Protein AF-A0A9P9WWE3-F1 (afdb_monomer)

Foldseek 3Di:
DDDWFKWKKKWWDQPPPPDDDDDDTDTDIQIQTEGRQPFADWAQWDAALVQKIKTWGAGSVGAAIFIWIAHSNHPDIDTLCVPLEPPQRWHWGNWDAAQLPQRKTWTWTHDADLVQGTWIWIRDSNHTEIDGPWAAANNRQKIKFWDWDQDPPRDTKTWIKMFTWDWDADPVRHIYTDGHPIDTLDIRWGWQYAANVNQWTWIQHQQCPPHHPQRQRWIWIQGPVPSDIDTQADGSQHKAQWEAFNVRQKIKIAPQDDPPSPDDPRNVVRRDDGRFIFMDTSVCRNVVHGGHTSDDPPPQWGWDRHWYDHPNRITITTTGRPPD

Structure (mmCIF, N/CA/C/O backbone):
data_AF-A0A9P9WWE3-F1
#
_entry.id   AF-A0A9P9WWE3-F1
#
loop_
_atom_site.group_PDB
_atom_site.id
_atom_site.type_symbol
_atom_site.label_atom_id
_atom_site.label_alt_id
_atom_site.label_comp_id
_atom_site.label_asym_id
_atom_site.label_entity_id
_atom_site.label_seq_id
_atom_site.pdbx_PDB_ins_code
_atom_site.Cartn_x
_atom_site.Cartn_y
_atom_site.Cartn_z
_atom_site.occupancy
_atom_site.B_iso_or_equiv
_atom_site.auth_seq_id
_atom_site.auth_comp_id
_atom_site.auth_asym_id
_atom_site.auth_atom_id
_atom_site.pdbx_PDB_model_num
ATOM 1 N N . MET A 1 1 ? 13.347 32.002 9.428 1.00 32.50 1 MET A N 1
ATOM 2 C CA . MET A 1 1 ? 12.144 31.370 8.842 1.00 32.50 1 MET A CA 1
ATOM 3 C C . MET A 1 1 ? 12.440 29.890 8.690 1.00 32.50 1 MET A C 1
ATOM 5 O O . MET A 1 1 ? 13.418 29.569 8.029 1.00 32.50 1 MET A O 1
ATOM 9 N N . ALA A 1 2 ? 11.682 29.011 9.348 1.00 28.06 2 ALA A N 1
ATOM 10 C CA . ALA A 1 2 ? 11.829 27.567 9.167 1.00 28.06 2 ALA A CA 1
ATOM 11 C C . ALA A 1 2 ? 11.341 27.171 7.763 1.00 28.06 2 ALA A C 1
ATOM 13 O O . ALA A 1 2 ? 10.323 27.691 7.300 1.00 28.06 2 ALA A O 1
ATOM 14 N N . ALA A 1 3 ? 12.081 26.300 7.075 1.00 28.77 3 ALA A N 1
ATOM 15 C CA . ALA A 1 3 ? 11.694 25.808 5.757 1.00 28.77 3 ALA A CA 1
ATOM 16 C C . ALA A 1 3 ? 10.378 25.002 5.850 1.00 28.77 3 ALA A C 1
ATOM 18 O O . ALA A 1 3 ? 10.154 24.322 6.852 1.00 28.77 3 ALA A O 1
ATOM 19 N N . PRO A 1 4 ? 9.491 25.065 4.841 1.00 32.38 4 PRO A N 1
ATOM 20 C CA . PRO A 1 4 ? 8.270 24.265 4.831 1.00 32.38 4 PRO A CA 1
ATOM 21 C C . PRO A 1 4 ? 8.592 22.766 4.813 1.00 32.38 4 PRO A C 1
ATOM 23 O O . PRO A 1 4 ? 9.424 22.323 4.019 1.00 32.38 4 PRO A O 1
ATOM 26 N N . ILE A 1 5 ? 7.896 21.987 5.647 1.00 37.81 5 ILE A N 1
ATOM 27 C CA . ILE A 1 5 ? 7.884 20.524 5.553 1.00 37.81 5 ILE A CA 1
ATOM 28 C C . ILE A 1 5 ? 7.139 20.175 4.260 1.00 37.81 5 ILE A C 1
ATOM 30 O O . ILE A 1 5 ? 6.034 20.653 4.012 1.00 37.81 5 ILE A O 1
ATOM 34 N N . ARG A 1 6 ? 7.758 19.380 3.389 1.00 40.56 6 ARG A N 1
ATOM 35 C CA . ARG A 1 6 ? 7.176 18.996 2.097 1.00 40.56 6 ARG A CA 1
ATOM 36 C C . ARG A 1 6 ? 6.999 17.485 2.043 1.00 40.56 6 ARG A C 1
ATOM 38 O O . ARG A 1 6 ? 7.852 16.736 2.510 1.00 40.56 6 ARG A O 1
ATOM 45 N N . LEU A 1 7 ? 5.893 17.048 1.458 1.00 35.44 7 LEU A N 1
ATOM 46 C CA . LEU A 1 7 ? 5.634 15.651 1.140 1.00 35.44 7 LEU A CA 1
ATOM 47 C C . LEU A 1 7 ? 5.916 15.445 -0.353 1.00 35.44 7 LEU A C 1
ATOM 49 O O . LEU A 1 7 ? 5.345 16.150 -1.188 1.00 35.44 7 LEU A O 1
ATOM 53 N N . THR A 1 8 ? 6.794 14.504 -0.711 1.00 36.75 8 THR A N 1
ATOM 54 C CA . THR A 1 8 ? 7.042 14.202 -2.128 1.00 36.75 8 THR A CA 1
ATOM 55 C C . THR A 1 8 ? 6.057 13.176 -2.652 1.00 36.75 8 THR A C 1
ATOM 57 O O . THR A 1 8 ? 5.903 12.093 -2.089 1.00 36.75 8 THR A O 1
ATOM 60 N N . VAL A 1 9 ? 5.464 13.509 -3.794 1.00 38.19 9 VAL A N 1
ATOM 61 C CA . VAL A 1 9 ? 4.601 12.649 -4.590 1.00 38.19 9 VAL A CA 1
ATOM 62 C C . VAL A 1 9 ? 5.110 12.669 -6.035 1.00 38.19 9 VAL A C 1
ATOM 64 O O . VAL A 1 9 ? 4.907 13.635 -6.761 1.00 38.19 9 VAL A O 1
ATOM 67 N N . GLY A 1 10 ? 5.766 11.627 -6.537 1.00 30.77 10 GLY A N 1
ATOM 68 C CA . GLY A 1 10 ? 5.971 11.562 -7.993 1.00 30.77 10 GLY A CA 1
ATOM 69 C C . GLY A 1 10 ? 4.620 11.424 -8.699 1.00 30.77 10 GLY A C 1
ATOM 70 O O . GLY A 1 10 ? 3.715 10.843 -8.131 1.00 30.77 10 GLY A O 1
ATOM 71 N N . CYS A 1 11 ? 4.439 11.996 -9.886 1.00 31.28 11 CYS A N 1
ATOM 72 C CA . CYS A 1 11 ? 3.243 11.843 -10.709 1.00 31.28 11 CYS A CA 1
ATOM 73 C C . CYS A 1 11 ? 3.616 11.726 -12.183 1.00 31.28 11 CYS A C 1
ATOM 75 O O . CYS A 1 11 ? 3.837 12.728 -12.857 1.00 31.28 11 CYS A O 1
ATOM 77 N N . VAL A 1 12 ? 3.624 10.520 -12.736 1.00 31.73 12 VAL A N 1
ATOM 78 C CA . VAL A 1 12 ? 3.727 10.367 -14.192 1.00 31.73 12 VAL A CA 1
ATOM 79 C C . VAL A 1 12 ? 2.399 10.753 -14.832 1.00 31.73 12 VAL A C 1
ATOM 81 O O . VAL A 1 12 ? 1.323 10.355 -14.391 1.00 31.73 12 VAL A O 1
ATOM 84 N N . VAL A 1 13 ? 2.479 11.537 -15.899 1.00 29.38 13 VAL A N 1
ATOM 85 C CA . VAL A 1 13 ? 1.360 11.764 -16.807 1.00 29.38 13 VAL A CA 1
ATOM 86 C C . VAL A 1 13 ? 1.664 10.930 -18.042 1.00 29.38 13 VAL A C 1
ATOM 88 O O . VAL A 1 13 ? 2.485 11.326 -18.866 1.00 29.38 13 VAL A O 1
ATOM 91 N N . ALA A 1 14 ? 1.023 9.768 -18.172 1.00 30.30 14 ALA A N 1
ATOM 92 C CA . ALA A 1 14 ? 0.944 9.115 -19.469 1.00 30.30 14 ALA A CA 1
ATOM 93 C C . ALA A 1 14 ? -0.020 9.955 -20.316 1.00 30.30 14 ALA A C 1
ATOM 95 O O . ALA A 1 14 ? -1.224 9.987 -20.057 1.00 30.30 14 ALA A O 1
ATOM 96 N N . MET A 1 15 ? 0.504 10.720 -21.275 1.00 27.56 15 MET A N 1
ATOM 97 C CA . MET A 1 15 ? -0.356 11.299 -22.300 1.00 27.56 15 MET A CA 1
ATOM 98 C C . MET A 1 15 ? -0.939 10.138 -23.108 1.00 27.56 15 MET A C 1
ATOM 100 O O . MET A 1 15 ? -0.194 9.380 -23.725 1.00 27.56 15 MET A O 1
ATOM 104 N N . LEU A 1 16 ? -2.267 9.996 -23.099 1.00 28.84 16 LEU A N 1
ATOM 105 C CA . LEU A 1 16 ? -2.986 9.182 -24.076 1.00 28.84 16 LEU A CA 1
ATOM 106 C C . LEU A 1 16 ? -2.762 9.808 -25.459 1.00 28.84 16 LEU A C 1
ATOM 108 O O . LEU A 1 16 ? -3.525 10.663 -25.903 1.00 28.84 16 LEU A O 1
ATOM 112 N N . ALA A 1 17 ? -1.691 9.407 -26.137 1.00 25.94 17 ALA A N 1
ATOM 113 C CA . ALA A 1 17 ? -1.538 9.666 -27.556 1.00 25.94 17 ALA A CA 1
ATOM 114 C C . ALA A 1 17 ? -2.354 8.613 -28.314 1.00 25.94 17 ALA A C 1
ATOM 116 O O . ALA A 1 17 ? -1.863 7.542 -28.671 1.00 25.94 17 ALA A O 1
ATOM 117 N N . VAL A 1 18 ? -3.628 8.920 -28.567 1.00 33.75 18 VAL A N 1
ATOM 118 C CA . VAL A 1 18 ? -4.372 8.288 -29.661 1.00 33.75 18 VAL A CA 1
ATOM 119 C C . VAL A 1 18 ? -3.782 8.836 -30.961 1.00 33.75 18 VAL A C 1
ATOM 121 O O . VAL A 1 18 ? -4.250 9.852 -31.456 1.00 33.75 18 VAL A O 1
ATOM 124 N N . ALA A 1 19 ? -2.689 8.225 -31.431 1.00 28.80 19 ALA A N 1
ATOM 125 C CA . ALA A 1 19 ? -2.205 8.170 -32.820 1.00 28.80 19 ALA A CA 1
ATOM 126 C C . ALA A 1 19 ? -0.688 7.912 -32.849 1.00 28.80 19 ALA A C 1
ATOM 128 O O . ALA A 1 19 ? 0.084 8.777 -32.458 1.00 28.80 19 ALA A O 1
ATOM 129 N N . ALA A 1 20 ? -0.300 6.728 -33.340 1.00 32.62 20 ALA A N 1
ATOM 130 C CA . ALA A 1 20 ? 0.860 6.369 -34.182 1.00 32.62 20 ALA A CA 1
ATOM 131 C C . ALA A 1 20 ? 2.244 7.070 -34.063 1.00 32.62 20 ALA A C 1
ATOM 133 O O . ALA A 1 20 ? 3.110 6.815 -34.895 1.00 32.62 20 ALA A O 1
ATOM 134 N N . CYS A 1 21 ? 2.527 7.872 -33.043 1.00 31.89 21 CYS A N 1
ATOM 135 C CA . CYS A 1 21 ? 3.863 8.358 -32.719 1.00 31.89 21 CYS A CA 1
ATOM 136 C C . CYS A 1 21 ? 4.044 8.199 -31.210 1.00 31.89 21 CYS A C 1
ATOM 138 O O . CYS A 1 21 ? 3.454 8.935 -30.419 1.00 31.89 21 CYS A O 1
ATOM 140 N N . ALA A 1 22 ? 4.788 7.167 -30.812 1.00 38.34 22 ALA A N 1
ATOM 141 C CA . ALA A 1 22 ? 5.076 6.862 -29.419 1.00 38.34 22 ALA A CA 1
ATOM 142 C C . ALA A 1 22 ? 5.966 7.964 -28.827 1.00 38.34 22 ALA A C 1
ATOM 144 O O . ALA A 1 22 ? 7.191 7.877 -28.854 1.00 38.34 22 ALA A O 1
ATOM 145 N N . ALA A 1 23 ? 5.347 9.024 -28.311 1.00 42.88 23 ALA A N 1
ATOM 146 C CA . ALA A 1 23 ? 6.022 9.911 -27.382 1.00 42.88 23 ALA A CA 1
ATOM 147 C C . ALA A 1 23 ? 6.377 9.088 -26.137 1.00 42.88 23 ALA A C 1
ATOM 149 O O . ALA A 1 23 ? 5.499 8.464 -25.535 1.00 42.88 23 ALA A O 1
ATOM 150 N N . SER A 1 24 ? 7.660 9.059 -25.766 1.00 49.03 24 SER A N 1
ATOM 151 C CA . SER A 1 24 ? 8.094 8.457 -24.505 1.00 49.03 24 SER A CA 1
ATOM 152 C C . SER A 1 24 ? 7.280 9.051 -23.350 1.00 49.03 24 SER A C 1
ATOM 154 O O . SER A 1 24 ? 7.047 10.265 -23.338 1.00 49.03 24 SER A O 1
ATOM 156 N N . PRO A 1 25 ? 6.834 8.239 -22.377 1.00 55.00 25 PRO A N 1
ATOM 157 C CA . PRO A 1 25 ? 6.081 8.752 -21.242 1.00 55.00 25 PRO A CA 1
ATOM 158 C C . PRO A 1 25 ? 6.909 9.808 -20.500 1.00 55.00 25 PRO A C 1
ATOM 160 O O . PRO A 1 25 ? 8.089 9.610 -20.212 1.00 55.00 25 PRO A O 1
ATOM 163 N N . SER A 1 26 ? 6.289 10.942 -20.182 1.00 53.91 26 SER A N 1
ATOM 164 C CA . SER A 1 26 ? 6.912 11.993 -19.379 1.00 53.91 26 SER A CA 1
ATOM 165 C C . SER A 1 26 ? 6.561 11.818 -17.900 1.00 53.91 26 SER A C 1
ATOM 167 O O . SER A 1 26 ? 5.386 11.823 -17.516 1.00 53.91 26 SER A O 1
ATOM 169 N N . LEU A 1 27 ? 7.586 11.699 -17.058 1.00 62.22 27 LEU A N 1
ATOM 170 C CA . LEU A 1 27 ? 7.461 11.699 -15.603 1.00 62.22 27 LEU A CA 1
ATOM 171 C C . LEU A 1 27 ? 7.531 13.132 -15.067 1.00 62.22 27 LEU A C 1
ATOM 173 O O . LEU A 1 27 ? 8.483 13.856 -15.352 1.00 62.22 27 LEU A O 1
ATOM 177 N N . PHE A 1 28 ? 6.574 13.510 -14.220 1.00 60.84 28 PHE A N 1
ATOM 178 C CA . PHE A 1 28 ? 6.652 14.734 -13.431 1.00 60.84 28 PHE A CA 1
ATOM 179 C C . PHE A 1 28 ? 6.701 14.388 -11.950 1.00 60.84 28 PHE A C 1
ATOM 181 O O . PHE A 1 28 ? 6.145 13.391 -11.504 1.00 60.84 28 PHE A O 1
ATOM 188 N N . ARG A 1 29 ? 7.363 15.218 -11.151 1.00 69.69 29 ARG A N 1
ATOM 189 C CA . ARG A 1 29 ? 7.300 15.114 -9.694 1.00 69.69 29 ARG A CA 1
ATOM 190 C C . ARG A 1 29 ? 6.421 16.219 -9.141 1.00 69.69 29 ARG A C 1
ATOM 192 O O . ARG A 1 29 ? 6.605 17.381 -9.484 1.00 69.69 29 ARG A O 1
ATOM 199 N N . HIS A 1 30 ? 5.502 15.851 -8.258 1.00 71.56 30 HIS A N 1
ATOM 200 C CA . HIS A 1 30 ? 4.604 16.756 -7.559 1.00 71.56 30 HIS A CA 1
ATOM 201 C C . HIS A 1 30 ? 4.966 16.825 -6.071 1.00 71.56 30 HIS A C 1
ATOM 203 O O . HIS A 1 30 ? 4.967 15.833 -5.354 1.00 71.56 30 HIS A O 1
ATOM 209 N N . LEU A 1 31 ? 5.285 18.005 -5.559 1.00 74.44 31 LEU A N 1
ATOM 210 C CA . LEU A 1 31 ? 5.504 18.168 -4.122 1.00 74.44 31 LEU A CA 1
ATOM 211 C C . LEU A 1 31 ? 4.217 18.705 -3.513 1.00 74.44 31 LEU A C 1
ATOM 213 O O . LEU A 1 31 ? 3.762 19.771 -3.917 1.00 74.44 31 LEU A O 1
ATOM 217 N N . VAL A 1 32 ? 3.640 17.979 -2.558 1.00 80.75 32 VAL A N 1
ATOM 218 C CA . VAL A 1 32 ? 2.498 18.468 -1.781 1.00 80.75 32 VAL A CA 1
ATOM 219 C C . VAL A 1 32 ? 3.071 19.304 -0.634 1.00 80.75 32 VAL A C 1
ATOM 221 O O . VAL A 1 32 ? 3.753 18.752 0.241 1.00 80.75 32 VAL A O 1
ATOM 224 N N . PRO A 1 33 ? 2.885 20.635 -0.642 1.00 83.00 33 PRO A N 1
ATOM 225 C CA . PRO A 1 33 ? 3.359 21.466 0.450 1.00 83.00 33 PRO A CA 1
ATOM 226 C C . PRO A 1 33 ? 2.502 21.195 1.687 1.00 83.00 33 PRO A C 1
ATOM 228 O O . PRO A 1 33 ? 1.281 21.123 1.593 1.00 83.00 33 PRO A O 1
ATOM 231 N N . LEU A 1 34 ? 3.138 21.045 2.845 1.00 85.06 34 LEU A N 1
ATOM 232 C CA . LEU A 1 34 ? 2.443 20.962 4.124 1.00 85.06 34 LEU A CA 1
ATOM 233 C C . LEU A 1 34 ? 2.807 22.181 4.982 1.00 85.06 34 LEU A C 1
ATOM 235 O O . LEU A 1 34 ? 3.873 22.780 4.781 1.00 85.06 34 LEU A O 1
ATOM 239 N N . PRO A 1 35 ? 1.939 22.579 5.929 1.00 83.81 35 PRO A N 1
ATOM 240 C CA . PRO A 1 35 ? 2.298 23.585 6.915 1.00 83.81 35 PRO A CA 1
ATOM 241 C C . PRO A 1 35 ? 3.564 23.149 7.664 1.00 83.81 35 PRO A C 1
ATOM 243 O O . PRO A 1 35 ? 3.761 21.971 7.956 1.00 83.81 35 PRO A O 1
ATOM 246 N N . SER A 1 36 ? 4.454 24.097 7.960 1.00 79.06 36 SER A N 1
ATOM 247 C CA . SER A 1 36 ? 5.748 23.794 8.588 1.00 79.06 36 SER A CA 1
ATOM 248 C C . SER A 1 36 ? 5.639 23.407 10.061 1.00 79.06 36 SER A C 1
ATOM 250 O O . SER A 1 36 ? 6.575 22.831 10.609 1.00 79.06 36 SER A O 1
ATOM 252 N N . ASN A 1 37 ? 4.529 23.760 10.705 1.00 84.50 37 ASN A N 1
ATOM 253 C CA . ASN A 1 37 ? 4.352 23.669 12.146 1.00 84.50 37 ASN A CA 1
ATOM 254 C C . ASN A 1 37 ? 3.348 22.601 12.580 1.00 84.50 37 ASN A C 1
ATOM 256 O O . ASN A 1 37 ? 3.487 22.132 13.700 1.00 84.50 37 ASN A O 1
ATOM 260 N N . ASP A 1 38 ? 2.372 22.225 11.748 1.00 86.19 38 ASP A N 1
ATOM 261 C CA . ASP A 1 38 ? 1.376 21.198 12.076 1.00 86.19 38 ASP A CA 1
ATOM 262 C C . ASP A 1 38 ? 0.714 20.640 10.796 1.00 86.19 38 ASP A C 1
ATOM 264 O O . ASP A 1 38 ? 0.162 21.420 10.015 1.00 86.19 38 ASP A O 1
ATOM 268 N N . PRO A 1 39 ? 0.730 19.319 10.544 1.00 90.06 39 PRO A N 1
ATOM 269 C CA . PRO A 1 39 ? 1.310 18.261 11.366 1.00 90.06 39 PRO A CA 1
ATOM 270 C C . PRO A 1 39 ? 2.807 18.030 11.128 1.00 90.06 39 PRO A C 1
ATOM 272 O O . PRO A 1 39 ? 3.360 18.301 10.062 1.00 90.06 39 PRO A O 1
ATOM 275 N N . LEU A 1 40 ? 3.475 17.487 12.144 1.00 88.81 40 LEU A N 1
ATOM 276 C CA . LEU A 1 40 ? 4.910 17.224 12.156 1.00 88.81 40 LEU A CA 1
ATOM 277 C C . LEU A 1 40 ? 5.229 15.832 11.598 1.00 88.81 40 LEU A C 1
ATOM 279 O O . LEU A 1 40 ? 4.550 14.852 11.895 1.00 88.81 40 LEU A O 1
ATOM 283 N N . ARG A 1 41 ? 6.354 15.710 10.882 1.00 83.38 41 ARG A N 1
ATOM 284 C CA . ARG A 1 41 ? 6.915 14.423 10.411 1.00 83.38 41 ARG A CA 1
ATOM 285 C C . ARG A 1 41 ? 5.896 13.558 9.633 1.00 83.38 41 ARG A C 1
ATOM 287 O O . ARG A 1 41 ? 5.614 12.437 10.054 1.00 83.38 41 ARG A O 1
ATOM 294 N N . PRO A 1 42 ? 5.357 14.042 8.503 1.00 84.44 42 PRO A N 1
ATOM 295 C CA . PRO A 1 42 ? 4.436 13.272 7.671 1.00 84.44 42 PRO A CA 1
ATOM 296 C C . PRO A 1 42 ? 5.098 12.004 7.106 1.00 84.44 42 PRO A C 1
ATOM 298 O O . PRO A 1 42 ? 6.262 12.017 6.699 1.00 84.44 42 PRO A O 1
ATOM 301 N N . GLN A 1 43 ? 4.352 10.900 7.085 1.00 80.19 43 GLN A N 1
ATOM 302 C CA . GLN A 1 43 ? 4.793 9.565 6.677 1.00 80.19 43 GLN A CA 1
ATOM 303 C C . GLN A 1 43 ? 3.669 8.792 5.978 1.00 80.19 43 GLN A C 1
ATOM 305 O O . GLN A 1 43 ? 2.489 9.058 6.197 1.00 80.19 43 GLN A O 1
ATOM 310 N N . TYR A 1 44 ? 4.056 7.797 5.176 1.00 78.31 44 TYR A N 1
ATOM 311 C CA . TYR A 1 44 ? 3.160 6.829 4.527 1.00 78.31 44 TYR A CA 1
ATOM 312 C C . TYR A 1 44 ? 1.962 7.463 3.789 1.00 78.31 44 TYR A C 1
ATOM 314 O O . TYR A 1 44 ? 0.814 7.163 4.120 1.00 78.31 44 TYR A O 1
ATOM 322 N N . PRO A 1 45 ? 2.196 8.371 2.824 1.00 78.62 45 PRO A N 1
ATOM 323 C CA . PRO A 1 45 ? 1.108 8.973 2.073 1.00 78.62 45 PRO A CA 1
ATOM 324 C C . PRO A 1 45 ? 0.432 7.973 1.126 1.00 78.62 45 PRO A C 1
ATOM 326 O O . PRO A 1 45 ? 1.083 7.110 0.540 1.00 78.62 45 PRO A O 1
ATOM 329 N N . HIS A 1 46 ? -0.868 8.146 0.922 1.00 77.31 46 HIS A N 1
ATOM 330 C CA . HIS A 1 46 ? -1.693 7.361 0.018 1.00 77.31 46 HIS A CA 1
ATOM 331 C C . HIS A 1 46 ? -2.661 8.285 -0.725 1.00 77.31 46 HIS A C 1
ATOM 333 O O . HIS A 1 46 ? -3.344 9.106 -0.113 1.00 77.31 46 HIS A O 1
ATOM 339 N N . PHE A 1 47 ? -2.737 8.158 -2.050 1.00 74.75 47 PHE A N 1
ATOM 340 C CA . PHE A 1 47 ? -3.697 8.918 -2.852 1.00 74.75 47 PHE A CA 1
ATOM 341 C C . PHE A 1 47 ? -5.068 8.270 -2.829 1.00 74.75 47 PHE A C 1
ATOM 343 O O . PHE A 1 47 ? -5.197 7.050 -2.889 1.00 74.75 47 PHE A O 1
ATOM 350 N N . LEU A 1 48 ? -6.094 9.102 -2.771 1.00 75.38 48 LEU A N 1
ATOM 351 C CA . LEU A 1 48 ? -7.473 8.680 -2.922 1.00 75.38 48 LEU A CA 1
ATOM 352 C C . LEU A 1 48 ? -7.931 8.868 -4.376 1.00 75.38 48 LEU A C 1
ATOM 354 O O . LEU A 1 48 ? -7.371 9.700 -5.099 1.00 75.38 48 LEU A O 1
ATOM 358 N N . PRO A 1 49 ? -8.981 8.145 -4.810 1.00 72.12 49 PRO A N 1
ATOM 359 C CA . PRO A 1 49 ? -9.617 8.356 -6.112 1.00 72.12 49 PRO A CA 1
ATOM 360 C C . PRO A 1 49 ? -10.012 9.812 -6.395 1.00 72.12 49 PRO A C 1
ATOM 362 O O . PRO A 1 49 ? -9.963 10.245 -7.543 1.00 72.12 49 PRO A O 1
ATOM 365 N N . ASP A 1 50 ? -10.356 10.579 -5.355 1.00 75.12 50 ASP A N 1
ATOM 366 C CA . ASP A 1 50 ? -10.733 11.997 -5.452 1.00 75.12 50 ASP A CA 1
ATOM 367 C C . ASP A 1 50 ? -9.533 12.955 -5.627 1.00 75.12 50 ASP A C 1
ATOM 369 O O . ASP A 1 50 ? -9.709 14.170 -5.714 1.00 75.12 50 ASP A O 1
ATOM 373 N N . GLY A 1 51 ? -8.308 12.425 -5.685 1.00 75.50 51 GLY A N 1
ATOM 374 C CA . GLY A 1 51 ? -7.076 13.192 -5.857 1.00 75.50 51 GLY A CA 1
ATOM 375 C C . GLY A 1 51 ? -6.492 13.765 -4.566 1.00 75.50 51 GLY A C 1
ATOM 376 O O . GLY A 1 51 ? -5.426 14.381 -4.618 1.00 75.50 51 GLY A O 1
ATOM 377 N N . THR A 1 52 ? -7.138 13.561 -3.418 1.00 84.81 52 THR A N 1
ATOM 378 C CA . THR A 1 52 ? -6.579 13.943 -2.117 1.00 84.81 52 THR A CA 1
ATOM 379 C C . THR A 1 52 ? -5.597 12.910 -1.589 1.00 84.81 52 THR A C 1
ATOM 381 O O . THR A 1 52 ? -5.511 11.788 -2.087 1.00 84.81 52 THR A O 1
ATOM 384 N N . VAL A 1 53 ? -4.811 13.318 -0.597 1.00 84.19 53 VAL A N 1
ATOM 385 C CA . VAL A 1 53 ? -3.762 12.502 0.009 1.00 84.19 53 VAL A CA 1
ATOM 386 C C . VAL A 1 53 ? -4.105 12.266 1.461 1.00 84.19 53 VAL A C 1
ATOM 388 O O . VAL A 1 53 ? -4.371 13.219 2.191 1.00 84.19 53 VAL A O 1
ATOM 391 N N . VAL A 1 54 ? -4.052 11.011 1.887 1.00 86.44 54 VAL A N 1
ATOM 392 C CA . VAL A 1 54 ? -4.059 10.643 3.302 1.00 86.44 54 VAL A CA 1
ATOM 393 C C . VAL A 1 54 ? -2.669 10.223 3.735 1.00 86.44 54 VAL A C 1
ATOM 395 O O . VAL A 1 54 ? -1.926 9.660 2.943 1.00 86.44 54 VAL A O 1
ATOM 398 N N . PHE A 1 55 ? -2.278 10.532 4.961 1.00 86.94 55 PHE A N 1
ATOM 399 C CA . PHE A 1 55 ? -0.940 10.242 5.478 1.00 86.94 55 PHE A CA 1
ATOM 400 C C . PHE A 1 55 ? -0.975 10.174 7.002 1.00 86.94 55 PHE A C 1
ATOM 402 O O . PHE A 1 55 ? -1.924 10.644 7.622 1.00 86.94 55 PHE A O 1
ATOM 409 N N . SER A 1 56 ? 0.057 9.606 7.618 1.00 87.81 56 SER A N 1
ATOM 410 C CA . SER A 1 56 ? 0.217 9.653 9.073 1.00 87.81 56 SER A CA 1
ATOM 411 C C . SER A 1 56 ? 1.200 10.735 9.488 1.00 87.81 56 SER A C 1
ATOM 413 O O . SER A 1 56 ? 2.231 10.889 8.834 1.00 87.81 56 SER A O 1
ATOM 415 N N . ALA A 1 57 ? 0.939 11.445 10.576 1.00 89.62 57 ALA A N 1
ATOM 416 C CA . ALA A 1 57 ? 1.848 12.460 11.101 1.00 89.62 57 ALA A CA 1
ATOM 417 C C . ALA A 1 57 ? 1.642 12.663 12.606 1.00 89.62 57 ALA A C 1
ATOM 419 O O . ALA A 1 57 ? 0.632 12.243 13.157 1.00 89.62 57 ALA A O 1
ATOM 420 N N . ALA A 1 58 ? 2.596 13.300 13.281 1.00 89.69 58 ALA A N 1
ATOM 421 C CA . ALA A 1 58 ? 2.458 13.652 14.690 1.00 89.69 58 ALA A CA 1
ATOM 422 C C . ALA A 1 58 ? 1.825 15.051 14.838 1.00 89.69 58 ALA A C 1
ATOM 424 O O . ALA A 1 58 ? 2.304 15.981 14.182 1.00 89.69 58 ALA A O 1
ATOM 425 N N . PRO A 1 59 ? 0.821 15.239 15.711 1.00 89.88 59 PRO A N 1
ATOM 426 C CA . PRO A 1 59 ? 0.291 16.561 16.029 1.00 89.88 59 PRO A CA 1
ATOM 427 C C . PRO A 1 59 ? 1.356 17.480 16.630 1.00 89.88 59 PRO A C 1
ATOM 429 O O . PRO A 1 59 ? 2.165 17.053 17.461 1.00 89.88 59 PRO A O 1
ATOM 432 N N . ALA A 1 60 ? 1.320 18.766 16.283 1.00 89.50 60 ALA A N 1
ATOM 433 C CA . ALA A 1 60 ? 2.199 19.770 16.887 1.00 89.50 60 ALA A CA 1
ATOM 434 C C . ALA A 1 60 ? 1.970 19.952 18.395 1.00 89.50 60 ALA A C 1
ATOM 436 O O . ALA A 1 60 ? 2.898 20.270 19.137 1.00 89.50 60 ALA A O 1
ATOM 437 N N . SER A 1 61 ? 0.741 19.707 18.854 1.00 87.88 61 SER A N 1
ATOM 438 C CA . SER A 1 61 ? 0.350 19.729 20.267 1.00 87.88 61 SER A CA 1
ATOM 439 C C . SER A 1 61 ? 0.968 18.600 21.102 1.00 87.88 61 SER A C 1
ATOM 441 O O . SER A 1 61 ? 0.781 18.572 22.316 1.00 87.88 61 SER A O 1
ATOM 443 N N . GLY A 1 62 ? 1.682 17.663 20.470 1.00 83.56 62 GLY A N 1
ATOM 444 C CA . GLY A 1 62 ? 2.134 16.422 21.090 1.00 83.56 62 GLY A CA 1
ATOM 445 C C . GLY A 1 62 ? 1.066 15.325 21.048 1.00 83.56 62 GLY A C 1
ATOM 446 O O . GLY A 1 62 ? -0.087 15.570 20.695 1.00 83.56 62 GLY A O 1
ATOM 447 N N . GLY A 1 63 ? 1.476 14.101 21.391 1.00 83.88 63 GLY A N 1
ATOM 448 C CA . GLY A 1 63 ? 0.644 12.896 21.320 1.00 83.88 63 GLY A CA 1
ATOM 449 C C . GLY A 1 63 ? 1.188 11.839 20.356 1.00 83.88 63 GLY A C 1
ATOM 450 O O . GLY A 1 63 ? 2.305 11.958 19.839 1.00 83.88 63 GLY A O 1
ATOM 451 N N . GLY A 1 64 ? 0.398 10.783 20.156 1.00 85.31 64 GLY A N 1
ATOM 452 C CA . GLY A 1 64 ? 0.674 9.745 19.165 1.00 85.31 64 GLY A CA 1
ATOM 453 C C . GLY A 1 64 ? 0.520 10.256 17.730 1.00 85.31 64 GLY A C 1
ATOM 454 O O . GLY A 1 64 ? -0.018 11.333 17.491 1.00 85.31 64 GLY A O 1
ATOM 455 N N . SER A 1 65 ? 1.027 9.492 16.763 1.00 88.31 65 SER A N 1
ATOM 456 C CA . SER A 1 65 ? 0.774 9.768 15.344 1.00 88.31 65 SER A CA 1
ATOM 457 C C . SER A 1 65 ? -0.698 9.542 15.008 1.00 88.31 65 SER A C 1
ATOM 459 O O . SER A 1 65 ? -1.300 8.590 15.494 1.00 88.31 65 SER A O 1
ATOM 461 N N . GLU A 1 66 ? -1.231 10.400 14.149 1.00 90.19 66 GLU A N 1
ATOM 462 C CA . GLU A 1 66 ? -2.623 10.450 13.711 1.00 90.19 66 GLU A CA 1
ATOM 463 C C . GLU A 1 66 ? -2.705 10.351 12.183 1.00 90.19 66 GLU A C 1
ATOM 465 O O . GLU A 1 66 ? -1.703 10.532 11.482 1.00 90.19 66 GLU A O 1
ATOM 470 N N . VAL A 1 67 ? -3.901 10.088 11.654 1.00 89.88 67 VAL A N 1
ATOM 471 C CA . VAL A 1 67 ? -4.171 10.064 10.212 1.00 89.88 67 VAL A CA 1
ATOM 472 C C . VAL A 1 67 ? -4.709 11.419 9.768 1.00 89.88 67 VAL A C 1
ATOM 474 O O . VAL A 1 67 ? -5.708 11.906 10.285 1.00 89.88 67 VAL A O 1
ATOM 477 N N . TYR A 1 68 ? -4.075 12.009 8.763 1.00 91.12 68 TYR A N 1
ATOM 478 C CA . TYR A 1 68 ? -4.431 13.295 8.176 1.00 91.12 68 TYR A CA 1
ATOM 479 C C . TYR A 1 68 ? -4.850 13.134 6.721 1.00 91.12 68 TYR A C 1
ATOM 481 O O . TYR A 1 68 ? -4.436 12.196 6.040 1.00 91.12 68 TYR A O 1
ATOM 489 N N . ARG A 1 69 ? -5.626 14.101 6.233 1.00 91.19 69 ARG A N 1
ATOM 490 C CA . ARG A 1 69 ? -5.960 14.304 4.822 1.00 91.19 69 ARG A CA 1
ATOM 491 C C . ARG A 1 69 ? -5.502 15.683 4.373 1.00 91.19 69 ARG A C 1
ATOM 493 O O . ARG A 1 69 ? -5.567 16.630 5.150 1.00 91.19 69 ARG A O 1
ATOM 500 N N . VAL A 1 70 ? -5.085 15.802 3.118 1.00 89.88 70 VAL A N 1
ATOM 501 C CA . VAL A 1 70 ? -4.732 17.069 2.466 1.00 89.88 70 VAL A CA 1
ATOM 502 C C . VAL A 1 70 ? -5.118 17.038 0.987 1.00 89.88 70 VAL A C 1
ATOM 504 O O . VAL A 1 70 ? -5.119 15.979 0.354 1.00 89.88 70 VAL A O 1
ATOM 507 N N . ASN A 1 71 ? -5.449 18.191 0.414 1.00 88.56 71 ASN A N 1
ATOM 508 C CA . ASN A 1 71 ? -5.633 18.319 -1.028 1.00 88.56 71 ASN A CA 1
ATOM 509 C C . ASN A 1 71 ? -4.288 18.198 -1.763 1.00 88.56 71 ASN A C 1
ATOM 511 O O . ASN A 1 71 ? -3.219 18.423 -1.198 1.00 88.56 71 ASN A O 1
ATOM 515 N N . LYS A 1 72 ? -4.319 17.880 -3.061 1.00 81.88 72 LYS A N 1
ATOM 516 C CA . LYS A 1 72 ? -3.094 17.742 -3.869 1.00 81.88 72 LYS A CA 1
ATOM 517 C C . LYS A 1 72 ? -2.246 19.021 -3.903 1.00 81.88 72 LYS A C 1
ATOM 519 O O . LYS A 1 72 ? -1.031 18.944 -4.060 1.00 81.88 72 LYS A O 1
ATOM 524 N N . ASP A 1 73 ? -2.864 20.186 -3.767 1.00 83.94 73 ASP A N 1
ATOM 525 C CA . ASP A 1 73 ? -2.183 21.484 -3.716 1.00 83.94 73 ASP A CA 1
ATOM 526 C C . ASP A 1 73 ? -1.633 21.844 -2.321 1.00 83.94 73 ASP A C 1
ATOM 528 O O . ASP A 1 73 ? -1.004 22.888 -2.169 1.00 83.94 73 ASP A O 1
ATOM 532 N N . GLY A 1 74 ? -1.830 20.984 -1.314 1.00 85.19 74 GLY A N 1
ATOM 533 C CA . GLY A 1 74 ? -1.411 21.214 0.070 1.00 85.19 74 GLY A CA 1
ATOM 534 C C . GLY A 1 74 ? -2.432 21.952 0.939 1.00 85.19 74 GLY A C 1
ATOM 535 O O . GLY A 1 74 ? -2.224 22.097 2.143 1.00 85.19 74 GLY A O 1
ATOM 536 N N . SER A 1 75 ? -3.545 22.413 0.363 1.00 90.94 75 SER A N 1
ATOM 537 C CA . SER A 1 75 ? -4.620 23.064 1.113 1.00 90.94 75 SER A CA 1
ATOM 538 C C . SER A 1 75 ? -5.488 22.052 1.876 1.00 90.94 75 SER A C 1
ATOM 540 O O . SER A 1 75 ? -5.480 20.851 1.599 1.00 90.94 75 SER A O 1
ATOM 542 N N . GLY A 1 76 ? -6.271 22.538 2.844 1.00 91.94 76 GLY A N 1
ATOM 543 C CA . GLY A 1 76 ? -7.294 21.725 3.510 1.00 91.94 76 GLY A CA 1
ATOM 544 C C . GLY A 1 76 ? -6.744 20.579 4.362 1.00 91.94 76 GLY A C 1
ATOM 545 O O . GLY A 1 76 ? -7.386 19.534 4.452 1.00 91.94 76 GLY A O 1
ATOM 546 N N . VAL A 1 77 ? -5.565 20.752 4.970 1.00 93.06 77 VAL A N 1
ATOM 547 C CA . VAL A 1 77 ? -5.022 19.777 5.927 1.00 93.06 77 VAL A CA 1
ATOM 548 C C . VAL A 1 77 ? -6.013 19.588 7.074 1.00 93.06 77 VAL A C 1
ATOM 550 O O . VAL A 1 77 ? -6.430 20.555 7.705 1.00 93.06 77 VAL A O 1
ATOM 553 N N . THR A 1 78 ? -6.428 18.351 7.331 1.00 92.06 78 THR A N 1
ATOM 554 C CA . THR A 1 78 ? -7.398 18.011 8.383 1.00 92.06 78 THR A CA 1
ATOM 555 C C . THR A 1 78 ? -7.033 16.670 9.007 1.00 92.06 78 THR A C 1
ATOM 557 O O . THR A 1 78 ? -6.698 15.730 8.286 1.00 92.06 78 THR A O 1
ATOM 560 N N . CYS A 1 79 ? -7.098 16.566 10.335 1.00 90.88 79 CYS A N 1
ATOM 561 C CA . CYS A 1 79 ? -6.950 15.290 11.031 1.00 90.88 79 CYS A CA 1
ATOM 562 C C . CYS A 1 79 ? -8.244 14.473 10.908 1.00 90.88 79 CYS A C 1
ATOM 564 O O . CYS A 1 79 ? -9.324 14.979 11.209 1.00 90.88 79 CYS A O 1
ATOM 566 N N . LEU A 1 80 ? -8.134 13.225 10.459 1.00 88.19 80 LEU A N 1
ATOM 567 C CA . LEU A 1 80 ? -9.258 12.303 10.292 1.00 88.19 80 LEU A CA 1
ATOM 568 C C . LEU A 1 80 ? -9.526 11.450 11.534 1.00 88.19 80 LEU A C 1
ATOM 570 O O . LEU A 1 80 ? -10.633 10.948 11.674 1.00 88.19 80 LEU A O 1
ATOM 574 N N . SER A 1 81 ? -8.534 11.255 12.403 1.00 85.12 81 SER A N 1
ATOM 575 C CA . SER A 1 81 ? -8.635 10.357 13.562 1.00 85.12 81 SER A CA 1
ATOM 576 C C . SER A 1 81 ? -8.847 11.075 14.897 1.00 85.12 81 SER A C 1
ATOM 578 O O . SER A 1 81 ? -9.180 10.427 15.891 1.00 85.12 81 SER A O 1
ATOM 580 N N . TRP A 1 82 ? -8.745 12.409 14.935 1.00 84.75 82 TRP A N 1
ATOM 581 C CA . TRP A 1 82 ? -9.033 13.180 16.146 1.00 84.75 82 TRP A CA 1
ATOM 582 C C . TRP A 1 82 ? -10.462 12.953 16.636 1.00 84.75 82 TRP A C 1
ATOM 584 O O . TRP A 1 82 ? -11.433 13.208 15.930 1.00 84.75 82 TRP A O 1
ATOM 594 N N . GLY A 1 83 ? -10.574 12.489 17.882 1.00 69.44 83 GLY A N 1
ATOM 595 C CA . GLY A 1 83 ? -11.856 12.243 18.540 1.00 69.44 83 GLY A CA 1
ATOM 596 C C . GLY A 1 83 ? -12.605 11.000 18.053 1.00 69.44 83 GLY A C 1
ATOM 597 O O . GLY A 1 83 ? -13.655 10.700 18.610 1.00 69.44 83 GLY A O 1
ATOM 598 N N . VAL A 1 84 ? -12.074 10.255 17.075 1.00 69.06 84 VAL A N 1
ATOM 599 C CA . VAL A 1 84 ? -12.731 9.052 16.532 1.00 69.06 84 VAL A CA 1
ATOM 600 C C . VAL A 1 84 ? -12.600 7.857 17.481 1.00 69.06 84 VAL A C 1
ATOM 602 O O . VAL A 1 84 ? -13.505 7.035 17.569 1.00 69.06 84 VAL A O 1
ATOM 605 N N . SER A 1 85 ? -11.516 7.783 18.256 1.00 58.81 85 SER A N 1
ATOM 606 C CA . SER A 1 85 ? -11.381 6.823 19.357 1.00 58.81 85 SER A CA 1
ATOM 607 C C . SER A 1 85 ? -10.553 7.427 20.493 1.00 58.81 85 SER A C 1
ATOM 609 O O . SER A 1 85 ? -9.345 7.208 20.549 1.00 58.81 85 SER A O 1
ATOM 611 N N . PRO A 1 86 ? -11.170 8.184 21.421 1.00 58.84 86 PRO A N 1
ATOM 612 C CA . PRO A 1 86 ? -10.460 8.861 22.515 1.00 58.84 86 PRO A CA 1
ATOM 613 C C . PRO A 1 86 ? -9.663 7.919 23.430 1.00 58.84 86 PRO A C 1
ATOM 615 O O . PRO A 1 86 ? -8.748 8.353 24.123 1.00 58.84 86 PRO A O 1
ATOM 618 N N . SER A 1 87 ? -10.017 6.632 23.448 1.00 56.53 87 SER A N 1
ATOM 619 C CA . SER A 1 87 ? -9.326 5.578 24.196 1.00 56.53 87 SER A CA 1
ATOM 620 C C . SER A 1 87 ? -8.100 5.007 23.474 1.00 56.53 87 SER A C 1
ATOM 622 O O . SER A 1 87 ? -7.294 4.323 24.105 1.00 56.53 87 SER A O 1
ATOM 624 N N . ALA A 1 88 ? -7.934 5.268 22.174 1.00 62.00 88 ALA A N 1
ATOM 625 C CA . ALA A 1 88 ? -6.788 4.792 21.411 1.00 62.00 88 ALA A CA 1
ATOM 626 C C . ALA A 1 88 ? -5.589 5.712 21.659 1.00 62.00 88 ALA A C 1
ATOM 628 O O . ALA A 1 88 ? -5.471 6.787 21.084 1.00 62.00 88 ALA A O 1
ATOM 629 N N . THR A 1 89 ? -4.691 5.285 22.543 1.00 70.62 89 THR A N 1
ATOM 630 C CA . THR A 1 89 ? -3.459 6.019 22.882 1.00 70.62 89 THR A CA 1
ATOM 631 C C . THR A 1 89 ? -2.261 5.610 22.020 1.00 70.62 89 THR A C 1
ATOM 633 O O . THR A 1 89 ? -1.191 6.214 22.101 1.00 70.62 89 THR A O 1
ATOM 636 N N . ALA A 1 90 ? -2.422 4.567 21.203 1.00 78.81 90 ALA A N 1
ATOM 637 C CA . ALA A 1 90 ? -1.380 4.035 20.339 1.00 78.81 90 ALA A CA 1
ATOM 638 C C . ALA A 1 90 ? -1.228 4.853 19.046 1.00 78.81 90 ALA A C 1
ATOM 640 O O . ALA A 1 90 ? -2.182 5.432 18.539 1.00 78.81 90 ALA A O 1
ATOM 641 N N . ASN A 1 91 ? -0.018 4.851 18.477 1.00 84.62 91 ASN A N 1
ATOM 642 C CA . ASN A 1 91 ? 0.256 5.521 17.204 1.00 84.62 91 ASN A CA 1
ATOM 643 C C . ASN A 1 91 ? -0.571 4.921 16.061 1.00 84.62 91 ASN A C 1
ATOM 645 O O . ASN A 1 91 ? -0.544 3.707 15.855 1.00 84.62 91 ASN A O 1
ATOM 649 N N . LEU A 1 92 ? -1.194 5.782 15.263 1.00 86.12 92 LEU A N 1
ATOM 650 C CA . LEU A 1 92 ? -1.851 5.437 14.011 1.00 86.12 92 LEU A CA 1
ATOM 651 C C . LEU A 1 92 ? -0.914 5.718 12.831 1.00 86.12 92 LEU A C 1
ATOM 653 O O . LEU A 1 92 ? -0.309 6.785 12.726 1.00 86.12 92 LEU A O 1
ATOM 657 N N . SER A 1 93 ? -0.737 4.740 11.944 1.00 82.31 93 SER A N 1
ATOM 658 C CA . SER A 1 93 ? 0.190 4.856 10.808 1.00 82.31 93 SER A CA 1
ATOM 659 C C . SER A 1 93 ? -0.221 4.003 9.609 1.00 82.31 93 SER A C 1
ATOM 661 O O . SER A 1 93 ? -1.147 3.208 9.710 1.00 82.31 93 SER A O 1
ATOM 663 N N . LYS A 1 94 ? 0.471 4.161 8.470 1.00 79.44 94 LYS A N 1
ATOM 664 C CA . LYS A 1 94 ? 0.228 3.395 7.229 1.00 79.44 94 LYS A CA 1
ATOM 665 C C . LYS A 1 94 ? -1.264 3.355 6.822 1.00 79.44 94 LYS A C 1
ATOM 667 O O . LYS A 1 94 ? -1.842 2.270 6.775 1.00 79.44 94 LYS A O 1
ATOM 672 N N . PRO A 1 95 ? -1.908 4.510 6.572 1.00 82.31 95 PRO A N 1
ATOM 673 C CA . PRO A 1 95 ? -3.301 4.524 6.146 1.00 82.31 95 PRO A CA 1
ATOM 674 C C . PRO A 1 95 ? -3.453 3.953 4.729 1.00 82.31 95 PRO A C 1
ATOM 676 O O . PRO A 1 95 ? -2.781 4.393 3.797 1.00 82.31 95 PRO A O 1
ATOM 679 N N . PHE A 1 96 ? -4.389 3.024 4.561 1.00 78.62 96 PHE A N 1
ATOM 680 C CA . PHE A 1 96 ? -4.832 2.500 3.270 1.00 78.62 96 PHE A CA 1
ATOM 681 C C . PHE A 1 96 ? -6.327 2.733 3.125 1.00 78.62 96 PHE A C 1
ATOM 683 O O . PHE A 1 96 ? -7.116 2.307 3.965 1.00 78.62 96 PHE A O 1
ATOM 690 N N . ALA A 1 97 ? -6.731 3.424 2.068 1.00 76.88 97 ALA A N 1
ATOM 691 C CA . ALA A 1 97 ? -8.136 3.732 1.858 1.00 76.88 97 ALA A CA 1
ATOM 692 C C . ALA A 1 97 ? -8.891 2.568 1.223 1.00 76.88 97 ALA A C 1
ATOM 694 O O . ALA A 1 97 ? -8.404 1.930 0.289 1.00 76.88 97 ALA A O 1
ATOM 695 N N . PHE A 1 98 ? -10.125 2.371 1.674 1.00 76.75 98 PHE A N 1
ATOM 696 C CA . PHE A 1 98 ? -11.109 1.620 0.914 1.00 76.75 98 PHE A CA 1
ATOM 697 C C . PHE A 1 98 ? -11.515 2.464 -0.299 1.00 76.75 98 PHE A C 1
ATOM 699 O O . PHE A 1 98 ? -11.713 3.678 -0.208 1.00 76.75 98 PHE A O 1
ATOM 706 N N . THR A 1 99 ? -11.613 1.823 -1.454 1.00 69.88 99 THR A N 1
ATOM 707 C CA . THR A 1 99 ? -11.887 2.471 -2.748 1.00 69.88 99 THR A CA 1
ATOM 708 C C . THR A 1 99 ? -13.329 2.262 -3.218 1.00 69.88 99 THR A C 1
ATOM 710 O O . THR A 1 99 ? -13.717 2.762 -4.268 1.00 69.88 99 THR A O 1
ATOM 713 N N . ASP A 1 100 ? -14.154 1.643 -2.375 1.00 70.56 100 ASP A N 1
ATOM 714 C CA . ASP A 1 100 ? -15.594 1.403 -2.535 1.00 70.56 100 ASP A CA 1
ATOM 715 C C . ASP A 1 100 ? -16.482 2.639 -2.259 1.00 70.56 100 ASP A C 1
ATOM 717 O O . ASP A 1 100 ? -17.703 2.534 -2.170 1.00 70.56 100 ASP A O 1
ATOM 721 N N . GLY A 1 101 ? -15.883 3.819 -2.068 1.00 70.56 101 GLY A N 1
ATOM 722 C CA . GLY A 1 101 ? -16.595 5.065 -1.769 1.00 70.56 101 GLY A CA 1
ATOM 723 C C . GLY A 1 101 ? -17.037 5.233 -0.308 1.00 70.56 101 GLY A C 1
ATOM 724 O O . GLY A 1 101 ? -17.540 6.298 0.049 1.00 70.56 101 GLY A O 1
ATOM 725 N N . SER A 1 102 ? -16.790 4.249 0.562 1.00 74.50 102 SER A N 1
ATOM 726 C CA . SER A 1 102 ? -17.213 4.267 1.972 1.00 74.50 102 SER A CA 1
ATOM 727 C C . SER A 1 102 ? -16.445 5.250 2.866 1.00 74.50 102 SER A C 1
ATOM 729 O O . SER A 1 102 ? -16.862 5.502 3.995 1.00 74.50 102 SER A O 1
ATOM 731 N N . ARG A 1 103 ? -15.323 5.810 2.381 1.00 76.88 103 ARG A N 1
ATOM 732 C CA . ARG A 1 103 ? -14.396 6.676 3.145 1.00 76.88 103 ARG A CA 1
ATOM 733 C C . ARG A 1 103 ? -13.828 6.013 4.410 1.00 76.88 103 ARG A C 1
ATOM 735 O O . ARG A 1 103 ? -13.506 6.699 5.377 1.00 76.88 103 ARG A O 1
ATOM 742 N N . ARG A 1 104 ? -13.699 4.686 4.393 1.00 81.38 104 ARG A N 1
ATOM 743 C CA . ARG A 1 104 ? -13.037 3.899 5.440 1.00 81.38 104 ARG A CA 1
ATOM 744 C C . ARG A 1 104 ? -11.541 3.787 5.166 1.00 81.38 104 ARG A C 1
ATOM 746 O O . ARG A 1 104 ? -11.118 3.793 4.007 1.00 81.38 104 ARG A O 1
ATOM 753 N N . PHE A 1 105 ? -10.751 3.627 6.223 1.00 80.69 105 PHE A N 1
ATOM 754 C CA . PHE A 1 105 ? -9.307 3.421 6.113 1.00 80.69 105 PHE A CA 1
ATOM 755 C C . PHE A 1 105 ? -8.869 2.234 6.958 1.00 80.69 105 PHE A C 1
ATOM 757 O O . PHE A 1 105 ? -9.221 2.151 8.126 1.00 80.69 105 PHE A O 1
ATOM 764 N N . LEU A 1 106 ? -8.057 1.343 6.403 1.00 79.94 106 LEU A N 1
ATOM 765 C CA . LEU A 1 106 ? -7.255 0.436 7.211 1.00 79.94 106 LEU A CA 1
ATOM 766 C C . LEU A 1 106 ? -6.038 1.212 7.722 1.00 79.94 106 LEU A C 1
ATOM 768 O O . LEU A 1 106 ? -5.336 1.859 6.946 1.00 79.94 106 LEU A O 1
ATOM 772 N N . VAL A 1 107 ? -5.800 1.169 9.024 1.00 80.75 107 VAL A N 1
ATOM 773 C CA . VAL A 1 107 ? -4.741 1.922 9.694 1.00 80.75 107 VAL A CA 1
ATOM 774 C C . VAL A 1 107 ? -3.993 0.979 10.620 1.00 80.75 107 VAL A C 1
ATOM 776 O O . VAL A 1 107 ? -4.597 0.188 11.336 1.00 80.75 107 VAL A O 1
ATOM 779 N N . ARG A 1 108 ? -2.666 1.052 10.630 1.00 79.88 108 ARG A N 1
ATOM 780 C CA . ARG A 1 108 ? -1.850 0.315 11.596 1.00 79.88 108 ARG A CA 1
ATOM 781 C C . ARG A 1 108 ? -1.920 0.990 12.964 1.00 79.88 108 ARG A C 1
ATOM 783 O O . ARG A 1 108 ? -1.742 2.205 13.045 1.00 79.88 108 ARG A O 1
ATOM 790 N N . VAL A 1 109 ? -2.074 0.189 14.015 1.00 78.19 109 VAL A N 1
ATOM 791 C CA . VAL A 1 109 ? -2.086 0.619 15.419 1.00 78.19 109 VAL A CA 1
ATOM 792 C C . VAL A 1 109 ? -0.805 0.157 16.113 1.00 78.19 109 VAL A C 1
ATOM 794 O O . VAL A 1 109 ? -0.431 -1.012 16.041 1.00 78.19 109 VAL A O 1
ATOM 797 N N . GLY A 1 110 ? -0.130 1.071 16.809 1.00 73.38 110 GLY A N 1
ATOM 798 C CA . GLY A 1 110 ? 1.082 0.771 17.570 1.00 73.38 110 GLY A CA 1
ATOM 799 C C . GLY A 1 110 ? 2.331 0.560 16.703 1.00 73.38 110 GLY A C 1
ATOM 800 O O . GLY A 1 110 ? 2.449 1.088 15.594 1.00 73.38 110 GLY A O 1
ATOM 801 N N . SER A 1 111 ? 3.301 -0.179 17.246 1.00 63.84 111 SER A N 1
ATOM 802 C CA . SER A 1 111 ? 4.583 -0.489 16.595 1.00 63.84 111 SER A CA 1
ATOM 803 C C . SER A 1 111 ? 4.579 -1.904 16.010 1.00 63.84 111 SER A C 1
ATOM 805 O O . SER A 1 111 ? 3.950 -2.800 16.560 1.00 63.84 111 SER A O 1
ATOM 807 N N . GLN A 1 112 ? 5.313 -2.115 14.9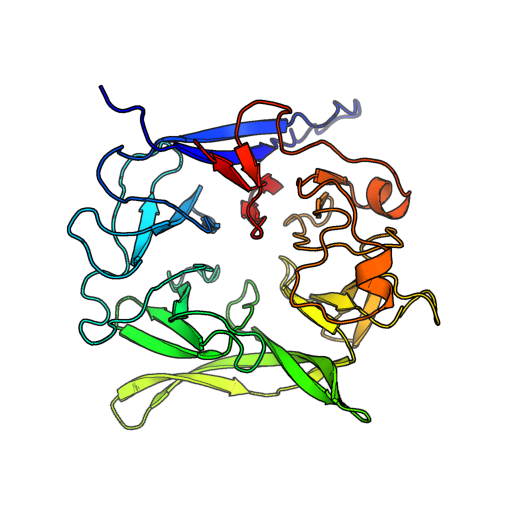15 1.00 57.81 112 GLN A N 1
ATOM 808 C CA . GLN A 1 112 ? 5.506 -3.435 14.303 1.00 57.81 112 GLN A CA 1
ATOM 809 C C . GLN A 1 112 ? 6.766 -4.096 14.875 1.00 57.81 112 GLN A C 1
ATOM 811 O O . GLN A 1 112 ? 7.822 -3.462 14.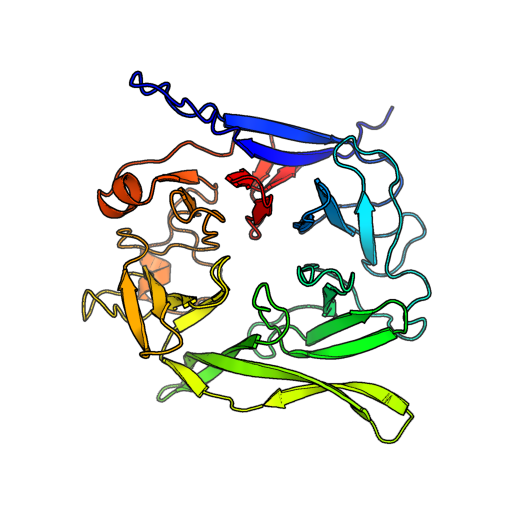899 1.00 57.81 112 GLN A O 1
ATOM 816 N N . SER A 1 113 ? 6.666 -5.358 15.298 1.00 50.22 113 SER A N 1
ATOM 817 C CA . SER A 1 113 ? 7.818 -6.217 15.601 1.00 50.22 113 SER A CA 1
ATOM 818 C C . SER A 1 113 ? 7.813 -7.457 14.703 1.00 50.22 113 SER A C 1
ATOM 820 O O . SER A 1 113 ? 6.779 -7.824 14.140 1.00 50.22 113 SER A O 1
ATOM 822 N N . THR A 1 114 ? 8.978 -8.089 14.558 1.00 41.44 114 THR A N 1
ATOM 823 C CA . THR A 1 114 ? 9.170 -9.321 13.772 1.00 41.44 114 THR A CA 1
ATOM 824 C C . THR A 1 114 ? 8.337 -10.489 14.284 1.00 41.44 114 THR A C 1
ATOM 826 O O . THR A 1 114 ? 7.944 -11.348 13.502 1.00 41.44 114 THR A O 1
ATOM 829 N N . ASP A 1 115 ? 8.024 -10.485 15.579 1.00 36.28 115 ASP A N 1
ATOM 830 C CA . ASP A 1 115 ? 7.483 -11.656 16.267 1.00 36.28 115 ASP A CA 1
ATOM 831 C C . ASP A 1 115 ? 5.962 -11.576 16.453 1.00 36.28 115 ASP A C 1
ATOM 833 O O . ASP A 1 115 ? 5.323 -12.587 16.737 1.00 36.28 115 ASP A O 1
ATOM 837 N N . GLN A 1 116 ? 5.364 -10.386 16.306 1.00 39.91 116 GLN A N 1
ATOM 838 C CA . GLN A 1 116 ? 3.927 -10.176 16.541 1.00 39.91 116 GLN A CA 1
ATOM 839 C C . GLN A 1 116 ? 3.170 -9.552 15.363 1.00 39.91 116 GLN A C 1
ATOM 841 O O . GLN A 1 116 ? 1.948 -9.414 15.429 1.00 39.91 116 GLN A O 1
ATOM 846 N N . GLY A 1 117 ? 3.856 -9.205 14.267 1.00 49.03 117 GLY A N 1
ATOM 847 C CA . GLY A 1 117 ? 3.250 -8.399 13.206 1.00 49.03 117 GLY A CA 1
ATOM 848 C C . GLY A 1 117 ? 2.804 -7.024 13.728 1.00 49.03 117 GLY A C 1
ATOM 849 O O . GLY A 1 117 ? 3.059 -6.655 14.873 1.00 49.03 117 GLY A O 1
ATOM 850 N N . GLY A 1 118 ? 2.184 -6.208 12.876 1.00 49.78 118 GLY A N 1
ATOM 851 C CA . GLY A 1 118 ? 1.501 -4.991 13.322 1.00 49.78 118 GLY A CA 1
ATOM 852 C C . GLY A 1 118 ? 0.019 -5.267 13.563 1.00 49.78 118 GLY A C 1
ATOM 853 O O . GLY A 1 118 ? -0.641 -5.849 12.701 1.00 49.78 118 GLY A O 1
ATOM 854 N N . GLY A 1 119 ? -0.531 -4.803 14.688 1.00 53.22 119 GLY A N 1
ATOM 855 C CA . GLY A 1 119 ? -1.982 -4.668 14.821 1.00 53.22 119 GLY A CA 1
ATOM 856 C C . GLY A 1 119 ? -2.494 -3.643 13.808 1.00 53.22 119 GLY A C 1
ATOM 857 O O . GLY A 1 119 ? -1.842 -2.626 13.562 1.00 53.22 119 GLY A O 1
ATOM 858 N N . SER A 1 120 ? -3.633 -3.898 13.177 1.00 54.34 120 SER A N 1
ATOM 859 C CA . SER A 1 120 ? -4.312 -2.903 12.343 1.00 54.34 120 SER A CA 1
ATOM 860 C C . SER A 1 120 ? -5.731 -2.690 12.830 1.00 54.34 120 SER A C 1
ATOM 862 O O . SER A 1 120 ? -6.229 -3.384 13.705 1.00 54.34 120 SER A O 1
ATOM 864 N N . THR A 1 121 ? -6.385 -1.676 12.302 1.00 58.38 121 THR A N 1
ATOM 865 C CA . THR A 1 121 ? -7.766 -1.369 12.614 1.00 58.38 121 THR A CA 1
ATOM 866 C C . THR A 1 121 ? -8.423 -0.725 11.412 1.00 58.38 121 THR A C 1
ATOM 868 O O . THR A 1 121 ? -7.745 -0.087 10.604 1.00 58.38 121 THR A O 1
ATOM 871 N N . VAL A 1 122 ? -9.736 -0.879 11.280 1.00 62.81 122 VAL A N 1
ATOM 872 C CA . VAL A 1 122 ? -10.500 -0.053 10.350 1.00 62.81 122 VAL A CA 1
ATOM 873 C C . VAL A 1 122 ? -10.914 1.223 11.072 1.00 62.81 122 VAL A C 1
ATOM 875 O O . VAL A 1 122 ? -11.668 1.177 12.039 1.00 62.81 122 VAL A O 1
ATOM 878 N N . LEU A 1 123 ? -10.404 2.350 10.586 1.00 61.44 123 LEU A N 1
ATOM 879 C CA . LEU A 1 123 ? -10.853 3.690 10.921 1.00 61.44 123 LEU A CA 1
ATOM 880 C C . LEU A 1 123 ? -12.118 3.998 10.113 1.00 61.44 123 LEU A C 1
ATOM 882 O O . LEU A 1 123 ? -12.074 4.173 8.889 1.00 61.44 123 LEU A O 1
ATOM 886 N N . GLU A 1 124 ? -13.240 4.081 10.822 1.00 61.09 124 GLU A N 1
ATOM 887 C CA . GLU A 1 124 ? -14.509 4.608 10.326 1.00 61.09 124 GLU A CA 1
ATOM 888 C C . GLU A 1 124 ? -14.867 5.888 11.082 1.00 61.09 124 GLU A C 1
ATOM 890 O O . GLU A 1 124 ? -14.384 6.124 12.184 1.00 61.09 124 GLU A O 1
ATOM 895 N N . VAL A 1 125 ? -15.790 6.688 10.543 1.00 53.28 125 VAL A N 1
ATOM 896 C CA . VAL A 1 125 ? -16.307 7.893 11.224 1.00 53.28 125 VAL A CA 1
ATOM 897 C C . VAL A 1 125 ? -16.868 7.577 12.627 1.00 53.28 125 VAL A C 1
ATOM 899 O O . VAL A 1 125 ? -16.921 8.458 13.479 1.00 53.28 125 VAL A O 1
ATOM 902 N N . SER A 1 126 ? -17.264 6.325 12.879 1.00 47.06 126 SER A N 1
ATOM 903 C CA . SER A 1 126 ? -17.847 5.846 14.137 1.00 47.06 126 SER A CA 1
ATOM 904 C C . SER A 1 126 ? -16.875 5.170 15.115 1.00 47.06 126 SER A C 1
ATOM 906 O O . SER A 1 126 ? -17.319 4.819 16.205 1.00 47.06 126 SER A O 1
ATOM 908 N N . GLY A 1 127 ? -15.597 4.955 14.771 1.00 54.22 127 GLY A N 1
ATOM 909 C CA . GLY A 1 127 ? -14.640 4.314 15.685 1.00 54.22 127 GLY A CA 1
ATOM 910 C C . GLY A 1 127 ? -13.537 3.484 15.020 1.00 54.22 127 GLY A C 1
ATOM 911 O O . GLY A 1 127 ? -13.361 3.513 13.801 1.00 54.22 127 GLY A O 1
ATOM 912 N N . LEU A 1 128 ? -12.793 2.748 15.856 1.00 55.31 128 LEU A N 1
ATOM 913 C CA . LEU A 1 128 ? -11.746 1.796 15.467 1.00 55.31 128 LEU A CA 1
ATOM 914 C C . LEU A 1 128 ? -12.219 0.355 15.712 1.00 55.31 128 LEU A C 1
ATOM 916 O O . LEU A 1 128 ? -12.600 0.019 16.832 1.00 55.31 128 LEU A O 1
ATOM 920 N N . THR A 1 129 ? -12.140 -0.508 14.698 1.00 54.59 129 THR A N 1
ATOM 921 C CA . THR A 1 129 ? -12.358 -1.962 14.847 1.00 54.59 129 THR A CA 1
ATOM 922 C C . THR A 1 129 ? -11.034 -2.704 14.676 1.00 54.59 129 THR A C 1
ATOM 924 O O . THR A 1 129 ? -10.426 -2.592 13.612 1.00 54.59 129 THR A O 1
ATOM 927 N N . GLU A 1 130 ? -10.544 -3.418 15.695 1.00 57.84 130 GLU A N 1
ATOM 928 C CA . GLU A 1 130 ? -9.264 -4.154 15.643 1.00 57.84 130 GLU A CA 1
ATOM 929 C C . GLU A 1 130 ? -9.246 -5.213 14.534 1.00 57.84 130 GLU A C 1
ATOM 931 O O . GLU A 1 130 ? -10.236 -5.907 14.323 1.00 57.84 130 GLU A O 1
ATOM 936 N N . GLN A 1 131 ? -8.119 -5.334 13.832 1.00 52.00 131 GLN A N 1
ATOM 937 C CA . GLN A 1 131 ? -7.869 -6.225 12.697 1.00 52.00 131 GLN A CA 1
ATOM 938 C C . GLN A 1 131 ? -6.383 -6.646 12.631 1.00 52.00 131 GLN A C 1
ATOM 940 O O . GLN A 1 131 ? -5.504 -6.047 13.254 1.00 52.00 131 GLN A O 1
ATOM 945 N N . ARG A 1 132 ? -6.064 -7.678 11.840 1.00 62.25 132 ARG A N 1
ATOM 946 C CA . ARG A 1 132 ? -4.667 -8.036 11.502 1.00 62.25 132 ARG A CA 1
ATOM 947 C C . ARG A 1 132 ? -4.096 -7.056 10.472 1.00 62.25 132 ARG A C 1
ATOM 949 O O . ARG A 1 132 ? -4.856 -6.320 9.856 1.00 62.25 132 ARG A O 1
ATOM 956 N N . GLU A 1 133 ? -2.782 -7.034 10.237 1.00 66.69 133 GLU A N 1
ATOM 957 C CA . GLU A 1 133 ? -2.254 -6.336 9.054 1.00 66.69 133 GLU A CA 1
ATOM 958 C C . GLU A 1 133 ? -2.789 -7.002 7.780 1.00 66.69 133 GLU A C 1
ATOM 960 O O . GLU A 1 133 ?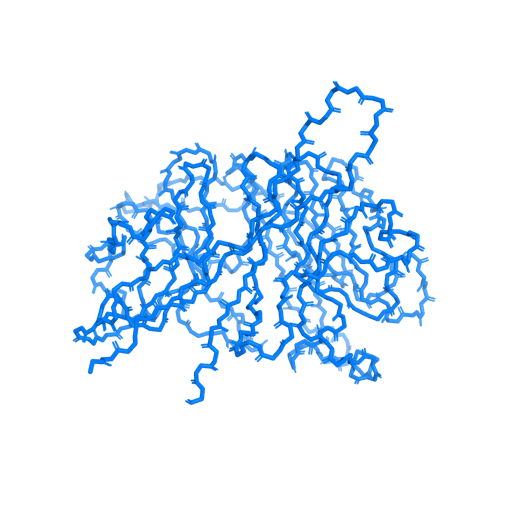 -2.369 -8.099 7.418 1.00 66.69 133 GLU A O 1
ATOM 965 N N . MET A 1 134 ? -3.739 -6.334 7.120 1.00 76.12 134 MET A N 1
ATOM 966 C CA . MET A 1 134 ? -4.414 -6.834 5.922 1.00 76.12 134 MET A CA 1
ATOM 967 C C . MET A 1 134 ? -4.117 -5.951 4.709 1.00 76.12 134 MET A C 1
ATOM 969 O O . MET A 1 134 ? -3.615 -4.827 4.804 1.00 76.12 134 MET A O 1
ATOM 973 N N . ARG A 1 135 ? -4.458 -6.468 3.538 1.00 78.31 135 ARG A N 1
ATOM 974 C CA . ARG A 1 135 ? -4.651 -5.738 2.289 1.00 78.31 135 ARG A CA 1
ATOM 975 C C . ARG A 1 135 ? -6.115 -5.894 1.907 1.00 78.31 135 ARG A C 1
ATOM 977 O O . ARG A 1 135 ? -6.690 -6.952 2.142 1.00 78.31 135 ARG A O 1
ATOM 984 N N . ILE A 1 136 ? -6.707 -4.851 1.339 1.00 79.88 136 ILE A N 1
ATOM 985 C CA . ILE A 1 136 ? -8.120 -4.823 0.947 1.00 79.88 136 ILE A CA 1
ATOM 986 C C . ILE A 1 136 ? -8.195 -4.723 -0.575 1.00 79.88 136 ILE A C 1
ATOM 988 O O . ILE A 1 136 ? -7.461 -3.934 -1.173 1.00 79.88 136 ILE A O 1
ATOM 992 N N . ALA A 1 137 ? -9.045 -5.532 -1.204 1.00 82.00 137 ALA A N 1
ATOM 993 C CA . ALA A 1 137 ? -9.302 -5.440 -2.640 1.00 82.00 137 ALA A CA 1
ATOM 994 C C . ALA A 1 137 ? -10.139 -4.195 -2.965 1.00 82.00 137 ALA A C 1
ATOM 996 O O . ALA A 1 137 ? -10.894 -3.721 -2.118 1.00 82.00 137 ALA A O 1
ATOM 997 N N . LEU A 1 138 ? -10.059 -3.688 -4.203 1.00 70.44 138 LEU A N 1
ATOM 998 C CA . LEU A 1 138 ? -10.698 -2.420 -4.592 1.00 70.44 138 LEU A CA 1
ATOM 999 C C . LEU A 1 138 ? -12.210 -2.381 -4.271 1.00 70.44 138 LEU A C 1
ATOM 1001 O O . LEU A 1 138 ? -12.742 -1.383 -3.795 1.00 70.44 138 LEU A O 1
ATOM 1005 N N . GLY A 1 139 ? -12.898 -3.511 -4.456 1.00 67.81 139 GLY A N 1
ATOM 1006 C CA . GLY A 1 139 ? -14.326 -3.649 -4.162 1.00 67.81 139 GLY A CA 1
ATOM 1007 C C . GLY A 1 139 ? -14.695 -3.735 -2.676 1.00 67.81 139 GLY A C 1
ATOM 1008 O O . GLY A 1 139 ? -15.871 -3.921 -2.376 1.00 67.81 139 GLY A O 1
ATOM 1009 N N . GLY A 1 140 ? -13.731 -3.684 -1.748 1.00 74.56 140 GLY A N 1
ATOM 1010 C CA . GLY A 1 140 ? -13.953 -3.702 -0.293 1.00 74.56 140 GLY A CA 1
ATOM 1011 C C . GLY A 1 140 ? -14.482 -5.019 0.294 1.00 74.56 140 GLY A C 1
ATOM 1012 O O . GLY A 1 140 ? -14.574 -5.139 1.511 1.00 74.56 140 GLY A O 1
ATOM 1013 N N . GLN A 1 141 ? -14.814 -5.994 -0.557 1.00 80.25 141 GLN A N 1
ATOM 1014 C CA . GLN A 1 141 ? -15.432 -7.279 -0.200 1.00 80.25 141 GLN A CA 1
ATOM 1015 C C . GLN A 1 141 ? -14.425 -8.410 0.016 1.00 80.25 141 GLN A C 1
ATOM 1017 O O . GLN A 1 141 ? -14.790 -9.453 0.542 1.00 80.25 141 GLN A O 1
ATOM 1022 N N . HIS A 1 142 ? -13.168 -8.220 -0.384 1.00 84.75 142 HIS A N 1
ATOM 1023 C CA . HIS A 1 142 ? -12.104 -9.189 -0.151 1.00 84.75 142 HIS A CA 1
ATOM 1024 C C . HIS A 1 142 ? -10.979 -8.540 0.636 1.00 84.75 142 HIS A C 1
ATOM 1026 O O . HIS A 1 142 ? -10.629 -7.375 0.414 1.00 84.75 142 HIS A O 1
ATOM 1032 N N . ALA A 1 143 ? -10.385 -9.326 1.520 1.00 87.62 143 ALA A N 1
ATOM 1033 C CA . ALA A 1 143 ? -9.164 -8.970 2.209 1.00 87.62 143 ALA A CA 1
ATOM 1034 C C . ALA A 1 143 ? -8.170 -10.125 2.127 1.00 87.62 143 ALA A C 1
ATOM 1036 O O . ALA A 1 143 ? -8.519 -11.263 1.810 1.00 87.62 143 ALA A O 1
ATOM 1037 N N . GLY A 1 144 ? -6.916 -9.833 2.424 1.00 86.44 144 GLY A N 1
ATOM 1038 C CA . GLY A 1 144 ? -5.912 -10.863 2.609 1.00 86.44 144 GLY A CA 1
ATOM 1039 C C . GLY A 1 144 ? -4.777 -10.391 3.493 1.00 86.44 144 GLY A C 1
ATOM 1040 O O . GLY A 1 144 ? -4.610 -9.195 3.723 1.00 86.44 144 GLY A O 1
ATOM 1041 N N . PHE A 1 145 ? -4.024 -11.333 4.031 1.00 83.81 145 PHE A N 1
ATOM 1042 C CA . PHE A 1 145 ? -2.923 -11.074 4.944 1.00 83.81 145 PHE A CA 1
ATOM 1043 C C . PHE A 1 145 ? -1.859 -12.159 4.816 1.00 83.81 145 PHE A C 1
ATOM 1045 O O . PHE A 1 145 ? -2.101 -13.245 4.286 1.00 83.81 145 PHE A O 1
ATOM 1052 N N . THR A 1 146 ? -0.676 -11.857 5.342 1.00 82.75 146 THR A N 1
ATOM 1053 C CA . THR A 1 146 ? 0.410 -12.827 5.457 1.00 82.75 146 THR A CA 1
ATOM 1054 C C . THR A 1 146 ? 0.463 -13.344 6.882 1.00 82.75 146 THR A C 1
ATOM 1056 O O . THR A 1 146 ? 0.653 -12.573 7.824 1.00 82.75 146 THR A O 1
ATOM 1059 N N . GLN A 1 147 ? 0.313 -14.652 7.051 1.00 82.06 147 GLN A N 1
ATOM 1060 C CA . GLN A 1 147 ? 0.593 -15.313 8.315 1.00 82.06 147 GLN A CA 1
ATOM 1061 C C . GLN A 1 147 ? 2.056 -15.749 8.341 1.00 82.06 147 GLN A C 1
ATOM 1063 O O . GLN A 1 147 ? 2.505 -16.475 7.458 1.00 82.06 147 GLN A O 1
ATOM 1068 N N . VAL A 1 148 ? 2.783 -15.329 9.373 1.00 76.69 148 VAL A N 1
ATOM 1069 C CA . VAL A 1 148 ? 4.125 -15.843 9.656 1.00 76.69 148 VAL A CA 1
ATOM 1070 C C . VAL A 1 148 ? 3.980 -17.044 10.582 1.00 76.69 148 VAL A C 1
ATOM 1072 O O . VAL A 1 148 ? 3.380 -16.937 11.652 1.00 76.69 148 VAL A O 1
ATOM 1075 N N . VAL A 1 149 ? 4.499 -18.193 10.164 1.00 76.88 149 VAL A N 1
ATOM 1076 C CA . VAL A 1 149 ? 4.557 -19.410 10.983 1.00 76.88 149 VAL A CA 1
ATOM 1077 C C . VAL A 1 149 ? 5.999 -19.868 11.119 1.00 76.88 149 VAL A C 1
ATOM 1079 O O . VAL A 1 149 ? 6.808 -19.661 10.221 1.00 76.88 149 VAL A O 1
ATOM 1082 N N . LEU A 1 150 ? 6.344 -20.497 12.238 1.00 74.25 150 LEU A N 1
ATOM 1083 C CA . LEU A 1 150 ? 7.647 -21.141 12.382 1.00 74.25 150 LEU A CA 1
ATOM 1084 C C . LEU A 1 150 ? 7.562 -22.547 11.785 1.00 74.25 150 LEU A C 1
ATOM 1086 O O . LEU A 1 150 ? 6.831 -23.399 12.290 1.00 74.25 150 LEU A O 1
ATOM 1090 N N . GLY A 1 151 ? 8.285 -22.767 10.690 1.00 66.06 151 GLY A N 1
ATOM 1091 C CA . GLY A 1 151 ? 8.432 -24.072 10.060 1.00 66.06 151 GLY A CA 1
ATOM 1092 C C . GLY A 1 151 ? 9.437 -24.965 10.793 1.00 66.06 151 GLY A C 1
ATOM 1093 O O . GLY A 1 151 ? 10.018 -24.603 11.822 1.00 66.06 151 GLY A O 1
ATOM 1094 N N . SER A 1 152 ? 9.679 -26.154 10.239 1.00 66.25 152 SER A N 1
ATOM 1095 C CA . SER A 1 152 ? 10.719 -27.063 10.731 1.00 66.25 152 SER A CA 1
ATOM 1096 C C . SER A 1 152 ? 12.083 -26.354 10.761 1.00 66.25 152 SER A C 1
ATOM 1098 O O . SER A 1 152 ? 12.440 -25.659 9.813 1.00 66.25 152 SER A O 1
ATOM 1100 N N . ASN A 1 153 ? 12.845 -26.534 11.846 1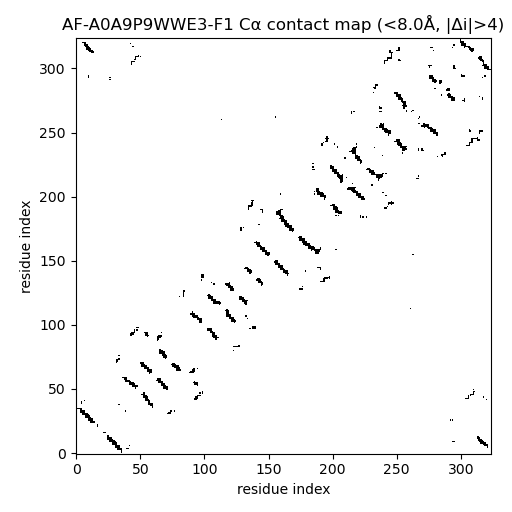.00 68.19 153 ASN A N 1
ATOM 1101 C CA . ASN A 1 153 ? 14.131 -25.865 12.124 1.00 6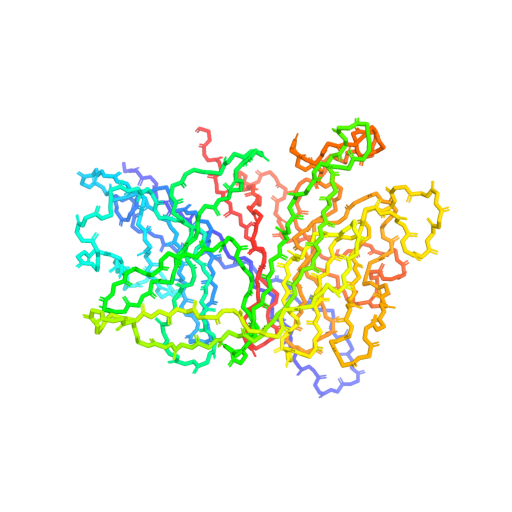8.19 153 ASN A CA 1
ATOM 1102 C C . ASN A 1 153 ? 14.055 -24.378 12.531 1.00 68.19 153 ASN A C 1
ATOM 1104 O O . ASN A 1 153 ? 15.060 -23.679 12.420 1.00 68.19 153 ASN A O 1
ATOM 1108 N N . ASN A 1 154 ? 12.912 -23.893 13.035 1.00 69.62 154 ASN A N 1
ATOM 1109 C CA . ASN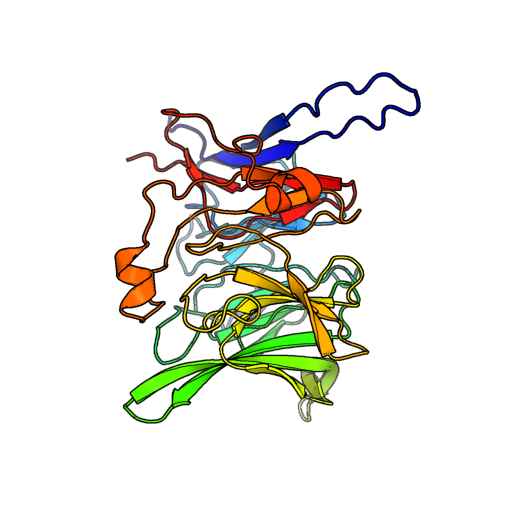 A 1 154 ? 12.722 -22.500 13.485 1.00 69.62 154 ASN A CA 1
ATOM 1110 C C . ASN A 1 154 ? 12.924 -21.448 12.378 1.00 69.62 154 ASN A C 1
ATOM 1112 O O . ASN A 1 154 ? 13.287 -20.305 12.656 1.00 69.62 154 ASN A O 1
ATOM 1116 N N . ILE A 1 155 ? 12.682 -21.821 11.121 1.00 68.38 155 ILE A N 1
ATOM 1117 C CA . ILE A 1 155 ? 12.712 -20.889 9.992 1.00 68.38 155 ILE A CA 1
ATOM 1118 C C . ILE A 1 155 ? 11.305 -20.319 9.802 1.00 68.38 155 ILE A C 1
ATOM 1120 O O . ILE A 1 155 ? 10.335 -21.074 9.733 1.00 68.38 155 ILE A O 1
ATOM 1124 N N . ALA A 1 156 ? 11.190 -18.993 9.732 1.00 69.81 156 ALA A N 1
ATOM 1125 C CA . ALA A 1 156 ? 9.924 -18.327 9.452 1.00 69.81 156 ALA A CA 1
ATOM 1126 C C . ALA A 1 156 ? 9.449 -18.652 8.027 1.00 69.81 156 ALA A C 1
ATOM 1128 O O . ALA A 1 156 ? 10.200 -18.494 7.069 1.00 69.81 156 ALA A O 1
ATOM 1129 N N . GLN A 1 157 ? 8.199 -19.086 7.901 1.00 75.19 157 GLN A N 1
ATOM 1130 C CA . GLN A 1 157 ? 7.494 -19.292 6.643 1.00 75.19 157 GLN A CA 1
ATOM 1131 C C . GLN A 1 157 ? 6.367 -18.272 6.527 1.00 75.19 157 GLN A C 1
ATOM 1133 O O . GLN A 1 157 ? 5.655 -18.003 7.499 1.00 75.19 157 GLN A O 1
ATOM 1138 N N . TYR A 1 158 ? 6.185 -17.739 5.324 1.00 79.44 158 TYR A N 1
ATOM 1139 C CA . TYR A 1 158 ? 5.168 -16.732 5.030 1.00 79.44 158 TYR A CA 1
ATOM 1140 C C . TYR A 1 158 ? 4.019 -17.370 4.250 1.00 79.44 158 TYR A C 1
ATOM 1142 O O . TYR A 1 158 ? 4.220 -17.925 3.177 1.00 79.44 158 TYR A O 1
ATOM 1150 N N . ILE A 1 159 ? 2.802 -17.324 4.779 1.00 83.69 159 ILE A N 1
ATOM 1151 C CA . ILE A 1 159 ? 1.622 -17.921 4.146 1.00 83.69 159 ILE A CA 1
ATOM 1152 C C . ILE A 1 159 ? 0.676 -16.792 3.752 1.00 83.69 159 ILE A C 1
ATOM 1154 O O . ILE A 1 159 ? 0.139 -16.100 4.617 1.00 83.69 159 ILE A O 1
ATOM 1158 N N . SER A 1 160 ? 0.464 -16.610 2.450 1.00 87.12 160 SER A N 1
ATOM 1159 C CA . SER A 1 160 ? -0.481 -15.624 1.924 1.00 87.12 160 SER A CA 1
ATOM 1160 C C . SER A 1 160 ? -1.895 -16.199 1.913 1.00 87.12 160 SER A C 1
ATOM 1162 O O . SER A 1 160 ? -2.153 -17.223 1.273 1.00 87.12 160 SER A O 1
ATOM 1164 N N . ILE A 1 161 ? -2.811 -15.527 2.608 1.00 88.19 161 ILE A N 1
ATOM 1165 C CA . ILE A 1 161 ? -4.203 -15.946 2.804 1.00 88.19 161 ILE A CA 1
ATOM 1166 C C . ILE A 1 161 ? -5.127 -14.835 2.308 1.00 88.19 161 ILE A C 1
ATOM 1168 O O . ILE A 1 161 ? -4.891 -13.664 2.598 1.00 88.19 161 ILE A O 1
ATOM 1172 N N . ILE A 1 162 ? -6.197 -15.198 1.601 1.00 90.75 162 ILE A N 1
ATOM 1173 C CA . ILE A 1 162 ? -7.294 -14.288 1.237 1.00 90.75 162 ILE A CA 1
ATOM 1174 C C . ILE A 1 162 ? -8.630 -14.825 1.737 1.00 90.75 162 ILE A C 1
ATOM 1176 O O . ILE A 1 162 ? -8.744 -16.008 2.045 1.00 90.75 162 ILE A O 1
ATOM 1180 N N . GLY A 1 163 ? -9.643 -13.971 1.766 1.00 88.62 163 GLY A N 1
ATOM 1181 C CA . GLY A 1 163 ? -11.002 -14.329 2.146 1.00 88.62 163 GLY A CA 1
ATOM 1182 C C . GLY A 1 163 ? -11.977 -13.196 1.848 1.00 88.62 163 GLY A C 1
ATOM 1183 O O . GLY A 1 163 ? -11.580 -12.103 1.421 1.00 88.62 163 GLY A O 1
ATOM 1184 N N . GLY A 1 164 ? -13.256 -13.472 2.068 1.00 87.81 164 GLY A N 1
ATOM 1185 C CA . GLY A 1 164 ? -14.295 -12.456 2.113 1.00 87.81 164 GLY A CA 1
ATOM 1186 C C . GLY A 1 164 ? -14.113 -11.569 3.343 1.00 87.81 164 GLY A C 1
ATOM 1187 O O . GLY A 1 164 ? -13.799 -12.052 4.429 1.00 87.81 164 GLY A O 1
ATOM 1188 N N . LEU A 1 165 ? -14.296 -10.264 3.171 1.00 86.00 165 LEU A N 1
ATOM 1189 C CA . LEU A 1 165 ? -14.365 -9.303 4.262 1.00 86.00 165 LEU A CA 1
ATOM 1190 C C . LEU A 1 165 ? -15.808 -8.827 4.398 1.00 86.00 165 LEU A C 1
ATOM 1192 O O . LEU A 1 165 ? -16.293 -8.029 3.594 1.00 86.00 165 LEU A O 1
ATOM 1196 N N . HIS A 1 166 ? -16.477 -9.296 5.442 1.00 86.38 166 HIS A N 1
ATOM 1197 C CA . HIS A 1 166 ? -17.865 -8.972 5.715 1.00 86.38 166 HIS A CA 1
ATOM 1198 C C . HIS A 1 166 ? -17.962 -8.009 6.901 1.00 86.38 166 HIS A C 1
ATOM 1200 O O . HIS A 1 166 ? -17.453 -8.271 7.989 1.00 86.38 166 HIS A O 1
ATOM 1206 N N . ARG A 1 167 ? -18.610 -6.858 6.691 1.00 84.50 167 ARG A N 1
ATOM 1207 C CA . ARG A 1 167 ? -18.891 -5.896 7.763 1.00 84.50 167 ARG A CA 1
ATOM 1208 C C . ARG A 1 167 ? -20.181 -6.297 8.480 1.00 84.50 167 ARG A C 1
ATOM 1210 O O . ARG A 1 167 ? -21.260 -6.185 7.908 1.00 84.50 167 ARG A O 1
ATOM 1217 N N . ALA A 1 168 ? -20.061 -6.683 9.741 1.00 85.88 168 ALA A N 1
ATOM 1218 C CA . ALA A 1 168 ? -21.145 -7.081 10.626 1.00 85.88 168 ALA A CA 1
ATOM 1219 C C . ALA A 1 168 ? -21.345 -6.072 11.775 1.00 85.88 168 ALA A C 1
ATOM 1221 O O . ALA A 1 168 ? -20.733 -5.003 11.835 1.00 85.88 168 ALA A O 1
ATOM 1222 N N . THR A 1 169 ? -22.259 -6.399 12.685 1.00 87.38 169 THR A N 1
ATOM 1223 C CA . THR A 1 169 ? -22.479 -5.685 13.948 1.00 87.38 169 THR A CA 1
ATOM 1224 C C . THR A 1 169 ? -22.348 -6.691 15.081 1.00 87.38 169 THR A C 1
ATOM 1226 O O . THR A 1 169 ? -23.014 -7.725 15.054 1.00 87.38 169 THR A O 1
ATOM 1229 N N . ASN A 1 170 ? -21.488 -6.408 16.056 1.00 82.62 170 ASN A N 1
ATOM 1230 C CA . ASN A 1 170 ? -21.271 -7.307 17.184 1.00 82.62 170 ASN A CA 1
ATOM 1231 C C . ASN A 1 170 ? -22.420 -7.229 18.210 1.00 82.62 170 ASN A C 1
ATOM 1233 O O . ASN A 1 170 ? -23.342 -6.415 18.106 1.00 82.62 170 ASN A O 1
ATOM 1237 N N . ALA A 1 171 ? -22.334 -8.050 19.259 1.00 86.19 171 ALA A N 1
ATOM 1238 C CA . ALA A 1 171 ? -23.340 -8.118 20.321 1.00 86.19 171 ALA A CA 1
ATOM 1239 C C . ALA A 1 171 ? -23.561 -6.794 21.086 1.00 86.19 171 ALA A C 1
ATOM 1241 O O . ALA A 1 171 ? -24.594 -6.638 21.734 1.00 86.19 171 ALA A O 1
ATOM 1242 N N . THR A 1 172 ? -22.622 -5.841 21.024 1.00 83.19 172 THR A N 1
ATOM 1243 C CA . THR A 1 172 ? -22.740 -4.520 21.666 1.00 83.19 172 THR A CA 1
ATOM 1244 C C . THR A 1 172 ? -23.233 -3.427 20.712 1.00 83.19 172 THR A C 1
ATOM 1246 O O . THR A 1 172 ? -23.291 -2.259 21.097 1.00 83.19 172 THR A O 1
ATOM 1249 N N . GLY A 1 173 ? -23.613 -3.784 19.480 1.00 80.25 173 GLY A N 1
ATOM 1250 C CA . GLY A 1 173 ? -24.098 -2.839 18.473 1.00 80.25 173 GLY A CA 1
ATOM 1251 C C . GLY A 1 173 ? -22.988 -2.075 17.744 1.00 80.25 173 GLY A C 1
ATOM 1252 O O . GLY A 1 173 ? -23.284 -1.132 17.014 1.00 80.25 173 GLY A O 1
ATOM 1253 N N . GLN A 1 174 ? -21.721 -2.453 17.937 1.00 77.75 174 GLN A N 1
ATOM 1254 C CA . GLN A 1 174 ? -20.569 -1.816 17.298 1.00 77.75 174 GLN A CA 1
ATOM 1255 C C . GLN A 1 174 ? -20.194 -2.528 15.986 1.00 77.75 174 GLN A C 1
ATOM 1257 O O . GLN A 1 174 ? -20.415 -3.738 15.865 1.00 77.75 174 GLN A O 1
ATOM 1262 N N . PRO A 1 175 ? -19.613 -1.818 14.999 1.00 77.88 175 PRO A N 1
ATOM 1263 C CA . PRO A 1 175 ? -19.124 -2.438 13.770 1.00 77.88 175 PRO A CA 1
ATOM 1264 C C . PRO A 1 175 ? -18.056 -3.506 14.040 1.00 77.88 175 PRO A C 1
ATOM 1266 O O . PRO A 1 175 ? -17.079 -3.263 14.751 1.00 77.88 175 PRO A O 1
ATOM 1269 N N . GLU A 1 176 ? -18.219 -4.668 13.413 1.00 80.06 176 GLU A N 1
ATOM 1270 C CA . GLU A 1 176 ? -17.253 -5.768 13.415 1.00 80.06 176 GLU A CA 1
ATOM 1271 C C . GLU A 1 176 ? -16.930 -6.181 11.978 1.00 80.06 176 GLU A C 1
ATOM 1273 O O . GLU A 1 176 ? -17.754 -6.024 11.079 1.00 80.06 176 GLU A O 1
ATOM 1278 N N . TYR A 1 177 ? -15.726 -6.696 11.750 1.00 80.44 177 TYR A N 1
ATOM 1279 C CA . TYR A 1 177 ? -15.313 -7.222 10.456 1.00 80.44 177 TYR A CA 1
ATOM 1280 C C . TYR A 1 177 ? -14.978 -8.697 10.584 1.00 80.44 177 TYR A C 1
ATOM 1282 O O . TYR A 1 177 ? -14.059 -9.071 11.315 1.00 80.44 177 TYR A O 1
ATOM 1290 N N . LEU A 1 178 ? -15.732 -9.511 9.855 1.00 84.50 178 LEU A N 1
ATOM 1291 C CA . LEU A 1 178 ? -15.581 -10.952 9.795 1.00 84.50 178 LEU A CA 1
ATOM 1292 C C . LEU A 1 178 ? -14.788 -11.316 8.544 1.00 84.50 178 LEU A C 1
ATOM 1294 O O . LEU A 1 178 ? -15.047 -10.804 7.452 1.00 84.50 178 LEU A O 1
ATOM 1298 N N . PHE A 1 179 ? -13.801 -12.188 8.728 1.00 85.19 179 PHE A N 1
ATOM 1299 C CA . PHE A 1 179 ? -13.012 -12.749 7.644 1.00 85.19 179 PHE A CA 1
ATOM 1300 C C . PHE A 1 179 ? -13.522 -14.157 7.348 1.00 85.19 179 PHE A C 1
ATOM 1302 O O . PHE A 1 179 ? -13.356 -15.068 8.161 1.00 85.19 179 PHE A O 1
ATOM 1309 N N . GLU A 1 180 ? -14.177 -14.311 6.207 1.00 88.25 180 GLU A N 1
ATOM 1310 C CA . GLU A 1 180 ? -14.932 -15.506 5.828 1.00 88.25 180 GLU A CA 1
ATOM 1311 C C . GLU A 1 180 ? -14.277 -16.188 4.618 1.00 88.25 180 GLU A C 1
ATOM 1313 O O . GLU A 1 180 ? -13.497 -15.573 3.890 1.00 88.25 180 GLU A O 1
ATOM 1318 N N . ASP A 1 181 ? -14.550 -17.480 4.419 1.00 89.12 181 ASP A N 1
ATOM 1319 C CA . ASP A 1 181 ? -14.053 -18.266 3.276 1.00 89.12 181 ASP A CA 1
ATOM 1320 C C . ASP A 1 181 ? -12.535 -18.155 3.040 1.00 89.12 181 ASP A C 1
ATOM 1322 O O . ASP A 1 181 ? -12.042 -18.067 1.908 1.00 89.12 181 ASP A O 1
ATOM 1326 N N . ALA A 1 182 ? -11.786 -18.147 4.146 1.00 89.62 182 ALA A N 1
ATOM 1327 C CA . ALA A 1 182 ? -10.340 -18.008 4.145 1.00 89.62 182 ALA A CA 1
ATOM 1328 C C . ALA A 1 182 ? -9.667 -19.147 3.365 1.00 89.62 182 ALA A C 1
ATOM 1330 O O . ALA A 1 182 ? -9.858 -20.326 3.669 1.00 89.62 182 ALA A O 1
ATOM 1331 N N . ARG A 1 183 ? -8.811 -18.795 2.402 1.00 90.19 183 ARG A N 1
ATOM 1332 C CA . ARG A 1 183 ? -8.007 -19.748 1.632 1.00 90.19 183 ARG A CA 1
ATOM 1333 C C . ARG A 1 183 ? -6.567 -19.286 1.465 1.00 90.19 183 ARG A C 1
ATOM 1335 O O . ARG A 1 183 ? -6.292 -18.105 1.255 1.00 90.19 183 ARG A O 1
ATOM 1342 N N . VAL A 1 184 ? -5.647 -20.244 1.523 1.00 90.56 184 VAL A N 1
ATOM 1343 C CA . VAL A 1 184 ? -4.237 -20.029 1.180 1.00 90.56 184 VAL A CA 1
ATOM 1344 C C . VAL A 1 184 ? -4.127 -19.878 -0.334 1.00 90.56 184 VAL A C 1
ATOM 1346 O O . VAL A 1 184 ? -4.628 -20.723 -1.072 1.00 90.56 184 VAL A O 1
ATOM 1349 N N . ILE A 1 185 ? -3.465 -18.815 -0.789 1.00 88.50 185 ILE A N 1
ATOM 1350 C CA . ILE A 1 185 ? -3.200 -18.574 -2.219 1.00 88.50 185 ILE A CA 1
ATOM 1351 C C . ILE A 1 185 ? -1.739 -18.785 -2.599 1.00 88.50 185 ILE A C 1
ATOM 1353 O O . ILE A 1 185 ? -1.445 -19.030 -3.763 1.00 88.50 185 ILE A O 1
ATOM 1357 N N . ALA A 1 186 ? -0.822 -18.699 -1.635 1.00 84.19 186 ALA A N 1
ATOM 1358 C CA . ALA A 1 186 ? 0.585 -18.994 -1.851 1.00 84.19 186 ALA A CA 1
ATOM 1359 C C . ALA A 1 186 ? 1.260 -19.387 -0.532 1.00 84.19 186 ALA A C 1
ATOM 1361 O O . ALA A 1 186 ? 1.042 -18.759 0.509 1.00 84.19 186 ALA A O 1
ATOM 1362 N N . SER A 1 187 ? 2.089 -20.427 -0.594 1.00 80.75 187 SER A N 1
ATOM 1363 C CA . SER A 1 187 ? 2.980 -20.849 0.485 1.00 80.75 187 SER A CA 1
ATOM 1364 C C . SER A 1 187 ? 4.380 -20.290 0.259 1.00 80.75 187 SER A C 1
ATOM 1366 O O . SER A 1 187 ? 4.880 -20.323 -0.862 1.00 80.75 187 SER A O 1
ATOM 1368 N N . ASP A 1 188 ? 5.011 -19.836 1.333 1.00 79.44 188 ASP A N 1
ATOM 1369 C CA . ASP A 1 188 ? 6.282 -19.111 1.321 1.00 79.44 188 ASP A CA 1
ATOM 1370 C C . ASP A 1 188 ? 6.280 -17.863 0.430 1.00 79.44 188 ASP A C 1
ATOM 1372 O O . ASP A 1 188 ? 7.153 -17.627 -0.408 1.00 79.44 188 ASP A O 1
ATOM 1376 N N . ALA A 1 189 ? 5.231 -17.069 0.614 1.00 80.44 189 ALA A N 1
ATOM 1377 C CA . ALA A 1 189 ? 5.051 -15.800 -0.052 1.00 80.44 189 ALA A CA 1
ATOM 1378 C C . ALA A 1 189 ? 4.380 -14.787 0.877 1.00 80.44 189 ALA A C 1
ATOM 1380 O O . ALA A 1 189 ? 3.474 -15.123 1.647 1.00 80.44 189 ALA A O 1
ATOM 1381 N N . GLU A 1 190 ? 4.795 -13.530 0.765 1.00 80.06 190 GLU A N 1
ATOM 1382 C CA . GLU A 1 190 ? 4.181 -12.399 1.450 1.00 80.06 190 GLU A CA 1
ATOM 1383 C C . GLU A 1 190 ? 3.213 -11.672 0.517 1.00 80.06 190 GLU A C 1
ATOM 1385 O O . GLU A 1 190 ? 3.587 -11.186 -0.553 1.00 80.06 190 GLU A O 1
ATOM 1390 N N . MET A 1 191 ? 1.964 -11.531 0.947 1.00 83.31 191 MET A N 1
ATOM 1391 C CA . MET A 1 191 ? 0.966 -10.767 0.223 1.00 83.31 191 MET A CA 1
ATOM 1392 C C . MET A 1 191 ? 1.289 -9.275 0.274 1.00 83.31 191 MET A C 1
ATOM 1394 O O . MET A 1 191 ? 1.372 -8.672 1.345 1.00 83.31 191 MET A O 1
ATOM 1398 N N . LYS A 1 192 ? 1.415 -8.655 -0.902 1.00 80.44 192 LYS A N 1
ATOM 1399 C CA . LYS A 1 192 ? 1.732 -7.229 -1.019 1.00 80.44 192 LYS A CA 1
ATOM 1400 C C . LYS A 1 192 ? 0.477 -6.387 -1.227 1.00 80.44 192 LYS A C 1
ATOM 1402 O O . LYS A 1 192 ? 0.314 -5.388 -0.529 1.00 80.44 192 LYS A O 1
ATOM 1407 N N . ARG A 1 193 ? -0.415 -6.787 -2.144 1.00 81.00 193 ARG A N 1
ATOM 1408 C CA . ARG A 1 193 ? -1.653 -6.056 -2.501 1.00 81.00 193 ARG A CA 1
ATOM 1409 C C . ARG A 1 193 ? -2.582 -6.901 -3.382 1.00 81.00 193 ARG A C 1
ATOM 1411 O O . ARG A 1 193 ? -2.184 -7.958 -3.861 1.00 81.00 193 ARG A O 1
ATOM 1418 N N . PHE A 1 194 ? -3.786 -6.401 -3.642 1.00 85.00 194 PHE A N 1
ATOM 1419 C CA . PHE A 1 194 ? -4.614 -6.855 -4.764 1.00 85.00 194 PHE A CA 1
ATOM 1420 C C . PHE A 1 194 ? -4.306 -6.033 -6.021 1.00 85.00 194 PHE A C 1
ATOM 1422 O O . PHE A 1 194 ? -3.850 -4.890 -5.914 1.00 85.00 194 PHE A O 1
ATOM 1429 N N . THR A 1 195 ? -4.570 -6.606 -7.193 1.00 81.50 195 THR A N 1
ATOM 1430 C CA . THR A 1 195 ? -4.617 -5.850 -8.450 1.00 81.50 195 THR A CA 1
ATOM 1431 C C . THR A 1 195 ? -5.788 -4.872 -8.450 1.00 81.50 195 THR A C 1
ATOM 1433 O O . THR A 1 195 ? -6.748 -5.031 -7.692 1.00 81.50 195 THR A O 1
ATOM 1436 N N . ALA A 1 196 ? -5.723 -3.848 -9.301 1.00 74.69 196 ALA A N 1
ATOM 1437 C CA . ALA A 1 196 ? -6.768 -2.822 -9.369 1.00 74.69 196 ALA A CA 1
ATOM 1438 C C . ALA A 1 196 ? -8.164 -3.382 -9.705 1.00 74.69 196 ALA A C 1
ATOM 1440 O O . ALA A 1 196 ? -9.159 -2.878 -9.196 1.00 74.69 196 ALA A O 1
ATOM 1441 N N . ASP A 1 197 ? -8.243 -4.443 -10.509 1.00 77.44 197 ASP A N 1
ATOM 1442 C CA . ASP A 1 197 ? -9.495 -5.154 -10.811 1.00 77.44 197 ASP A CA 1
ATOM 1443 C C . ASP A 1 197 ? -10.022 -6.005 -9.635 1.00 77.44 197 ASP A C 1
ATOM 1445 O O . ASP A 1 197 ? -11.179 -6.414 -9.638 1.00 77.44 197 ASP A O 1
ATOM 1449 N N . GLY A 1 198 ? -9.206 -6.252 -8.604 1.00 81.38 198 GLY A N 1
ATOM 1450 C CA . GLY A 1 198 ? -9.553 -7.083 -7.452 1.00 81.38 198 GLY A CA 1
ATOM 1451 C C . GLY A 1 198 ? -9.629 -8.587 -7.739 1.00 81.38 198 GLY A C 1
ATOM 1452 O O . GLY A 1 198 ? -9.924 -9.350 -6.821 1.00 81.38 198 GLY A O 1
ATOM 1453 N N . GLU A 1 199 ? -9.349 -9.026 -8.967 1.00 85.38 199 GLU A N 1
ATOM 1454 C CA . GLU A 1 199 ? -9.457 -10.432 -9.382 1.00 85.38 199 GLU A CA 1
ATOM 1455 C C . GLU A 1 199 ? -8.191 -11.239 -9.082 1.00 85.38 199 GLU A C 1
ATOM 1457 O O . GLU A 1 199 ? -8.186 -12.469 -9.180 1.00 85.38 199 GLU A O 1
ATOM 1462 N N . ARG A 1 200 ? -7.091 -10.557 -8.739 1.00 88.44 200 ARG A N 1
ATOM 1463 C CA . ARG A 1 200 ? -5.771 -11.162 -8.557 1.00 88.44 200 ARG A CA 1
ATOM 1464 C C . ARG A 1 200 ? -5.065 -10.581 -7.332 1.00 88.44 200 ARG A C 1
ATOM 1466 O O . ARG A 1 200 ? -5.287 -9.436 -6.934 1.00 88.44 200 ARG A O 1
ATOM 1473 N N . ALA A 1 201 ? -4.185 -11.372 -6.729 1.00 89.38 201 ALA A N 1
ATOM 1474 C CA . ALA A 1 201 ? -3.321 -10.943 -5.635 1.00 89.38 201 ALA A CA 1
ATOM 1475 C C . ALA A 1 201 ? -1.866 -10.876 -6.100 1.00 89.38 201 ALA A C 1
ATOM 1477 O O . ALA A 1 201 ? -1.374 -11.770 -6.782 1.00 89.38 201 ALA A O 1
ATOM 1478 N N . ILE A 1 202 ? -1.168 -9.817 -5.708 1.00 87.88 202 ILE A N 1
ATOM 1479 C CA . ILE A 1 202 ? 0.267 -9.656 -5.917 1.00 87.88 202 ILE A CA 1
ATOM 1480 C C . ILE A 1 202 ? 0.971 -10.131 -4.647 1.00 87.88 202 ILE A C 1
ATOM 1482 O O . ILE A 1 202 ? 0.749 -9.579 -3.561 1.00 87.88 202 ILE A O 1
ATOM 1486 N N . VAL A 1 203 ? 1.827 -11.141 -4.787 1.00 85.44 203 VAL A N 1
ATOM 1487 C CA . VAL A 1 203 ? 2.595 -11.728 -3.683 1.00 85.44 203 VAL A CA 1
ATOM 1488 C C . VAL A 1 203 ? 4.087 -11.710 -4.009 1.00 85.44 203 VAL A C 1
ATOM 1490 O O . VAL A 1 203 ? 4.475 -11.927 -5.156 1.00 85.44 203 VAL A O 1
ATOM 1493 N N . ALA A 1 204 ? 4.924 -11.453 -3.008 1.00 81.75 204 ALA A N 1
ATOM 1494 C CA . ALA A 1 204 ? 6.365 -11.658 -3.088 1.00 81.75 204 ALA A CA 1
ATOM 1495 C C . ALA A 1 204 ? 6.668 -13.104 -2.686 1.00 81.75 204 ALA A C 1
ATOM 1497 O O . ALA A 1 204 ? 6.451 -13.476 -1.538 1.00 81.75 204 ALA A O 1
ATOM 1498 N N . SER A 1 205 ? 7.108 -13.921 -3.638 1.00 79.31 205 SER A N 1
ATOM 1499 C CA . SER A 1 205 ? 7.439 -15.334 -3.454 1.00 79.31 205 SER A CA 1
ATOM 1500 C C . SER A 1 205 ? 8.905 -15.496 -3.060 1.00 79.31 205 SER A C 1
ATOM 1502 O O . SER A 1 205 ? 9.781 -14.959 -3.735 1.00 79.31 205 SER A O 1
ATOM 1504 N N . PHE A 1 206 ? 9.183 -16.310 -2.041 1.00 74.56 206 PHE A N 1
ATOM 1505 C CA . PHE A 1 206 ? 10.536 -16.502 -1.508 1.00 74.56 206 PHE A CA 1
ATOM 1506 C C . PHE A 1 206 ? 11.208 -17.818 -1.937 1.00 74.56 206 PHE A C 1
ATOM 1508 O O . PHE A 1 206 ? 12.427 -17.935 -1.846 1.00 74.56 206 PHE A O 1
ATOM 1515 N N . ASN A 1 207 ? 10.440 -18.768 -2.483 1.00 66.31 207 ASN A N 1
ATOM 1516 C CA . ASN A 1 207 ? 10.913 -20.116 -2.833 1.00 66.31 207 ASN A CA 1
ATOM 1517 C C . ASN A 1 207 ? 11.097 -20.379 -4.340 1.00 66.31 207 ASN A C 1
ATOM 1519 O O . ASN A 1 207 ? 11.177 -21.536 -4.753 1.00 66.31 207 ASN A O 1
ATOM 1523 N N . GLY A 1 208 ? 11.151 -19.336 -5.176 1.00 59.34 208 GLY A N 1
ATOM 1524 C CA . GLY A 1 208 ? 11.433 -19.503 -6.607 1.00 59.34 208 GLY A CA 1
ATOM 1525 C C . GLY A 1 208 ? 10.377 -20.333 -7.352 1.00 59.34 208 GLY A C 1
ATOM 1526 O O . GLY A 1 208 ? 10.704 -21.342 -7.970 1.00 59.34 208 GLY A O 1
ATOM 1527 N N . VAL A 1 209 ? 9.106 -19.900 -7.333 1.00 65.62 209 VAL A N 1
ATOM 1528 C CA . VAL A 1 209 ? 7.972 -20.565 -8.028 1.00 65.62 209 VAL A CA 1
ATOM 1529 C C . VAL A 1 209 ? 8.266 -20.886 -9.502 1.00 65.62 209 VAL A C 1
ATOM 1531 O O . VAL A 1 209 ? 7.774 -21.885 -10.021 1.00 65.62 209 VAL A O 1
ATOM 1534 N N . PHE A 1 210 ? 9.072 -20.056 -10.169 1.00 69.56 210 PHE A N 1
ATOM 1535 C CA . PHE A 1 210 ? 9.439 -20.226 -11.577 1.00 69.56 210 PHE A CA 1
ATOM 1536 C C . PHE A 1 210 ? 10.852 -20.778 -11.791 1.00 69.56 210 PHE A C 1
ATOM 1538 O O . PHE A 1 210 ? 11.083 -21.429 -12.803 1.00 69.56 210 PHE A O 1
ATOM 1545 N N . ASP A 1 211 ? 11.761 -20.569 -10.839 1.00 67.56 211 ASP A N 1
ATOM 1546 C CA . ASP A 1 211 ? 13.167 -20.969 -10.925 1.00 67.56 211 ASP A CA 1
ATOM 1547 C C . ASP A 1 211 ? 13.558 -21.702 -9.629 1.00 67.56 211 ASP A C 1
ATOM 1549 O O . ASP A 1 211 ? 14.088 -21.120 -8.679 1.00 67.56 211 ASP A O 1
ATOM 1553 N N . GLN A 1 212 ? 13.227 -22.998 -9.572 1.00 56.66 212 GLN A N 1
ATOM 1554 C CA . GLN A 1 212 ? 13.434 -23.833 -8.384 1.00 56.66 212 GLN A CA 1
ATOM 1555 C C . GLN A 1 212 ? 14.903 -23.837 -7.940 1.00 56.66 212 GLN A C 1
ATOM 1557 O O . GLN A 1 212 ? 15.808 -24.101 -8.730 1.00 56.66 212 GLN A O 1
ATOM 1562 N N . GLY A 1 213 ? 15.131 -23.610 -6.644 1.00 50.06 213 GLY A N 1
ATOM 1563 C CA . GLY A 1 213 ? 16.469 -23.620 -6.042 1.00 50.06 213 GLY A CA 1
ATOM 1564 C C . GLY A 1 213 ? 17.193 -22.273 -6.077 1.00 50.06 213 GLY A C 1
ATOM 1565 O O . GLY A 1 213 ? 18.290 -22.172 -5.529 1.00 50.06 213 GLY A O 1
ATOM 1566 N N . ASN A 1 214 ? 16.580 -21.237 -6.651 1.00 52.38 214 ASN A N 1
ATOM 1567 C CA . ASN A 1 214 ? 17.071 -19.871 -6.564 1.00 52.38 214 ASN A CA 1
ATOM 1568 C C . ASN A 1 214 ? 16.199 -19.081 -5.576 1.00 52.38 214 ASN A C 1
ATOM 1570 O O . ASN A 1 214 ? 14.972 -19.100 -5.683 1.00 52.38 214 ASN A O 1
ATOM 1574 N N . ALA A 1 215 ? 16.804 -18.375 -4.613 1.00 51.12 215 ALA A N 1
ATOM 1575 C CA . ALA A 1 215 ? 16.059 -17.404 -3.801 1.00 51.12 215 ALA A CA 1
ATOM 1576 C C . ALA A 1 215 ? 15.899 -16.112 -4.605 1.00 51.12 215 ALA A C 1
ATOM 1578 O O . ALA A 1 215 ? 16.437 -15.060 -4.259 1.00 51.12 215 ALA A O 1
ATOM 1579 N N . ASP A 1 216 ? 15.246 -16.246 -5.752 1.00 57.88 216 ASP A N 1
ATOM 1580 C CA . ASP A 1 216 ? 14.771 -15.121 -6.526 1.00 57.88 216 ASP A CA 1
ATOM 1581 C C . ASP A 1 216 ? 13.493 -14.686 -5.837 1.00 57.88 216 ASP A C 1
ATOM 1583 O O . ASP A 1 216 ? 12.456 -15.354 -5.907 1.00 57.88 216 ASP A O 1
ATOM 1587 N N . GLY A 1 217 ? 13.604 -13.593 -5.097 1.00 62.00 217 GLY A N 1
ATOM 1588 C CA . GLY A 1 217 ? 12.495 -12.926 -4.452 1.00 62.00 217 GLY A CA 1
ATOM 1589 C C . GLY A 1 217 ? 11.562 -12.287 -5.474 1.00 62.00 217 GLY A C 1
ATOM 1590 O O . GLY A 1 217 ? 11.516 -11.067 -5.610 1.00 62.00 217 GLY A O 1
ATOM 1591 N N . LEU A 1 218 ? 10.877 -13.117 -6.250 1.00 70.81 218 LEU A N 1
ATOM 1592 C CA . LEU A 1 218 ? 10.067 -12.696 -7.380 1.00 70.81 218 LEU A CA 1
ATOM 1593 C C . LEU A 1 218 ? 8.698 -12.284 -6.897 1.00 70.81 218 LEU A C 1
ATOM 1595 O O . LEU A 1 218 ? 8.064 -12.972 -6.095 1.00 70.81 218 LEU A O 1
ATOM 1599 N N . VAL A 1 219 ? 8.181 -11.218 -7.484 1.00 78.19 219 VAL A N 1
ATOM 1600 C CA . VAL A 1 219 ? 6.772 -10.908 -7.327 1.00 78.19 219 VAL A CA 1
ATOM 1601 C C . VAL A 1 219 ? 5.986 -11.614 -8.418 1.00 78.19 219 VAL A C 1
ATOM 1603 O O . VAL A 1 219 ? 6.360 -11.627 -9.595 1.00 78.19 219 VAL A O 1
ATOM 1606 N N . VAL A 1 220 ? 4.885 -12.231 -8.013 1.00 82.94 220 VAL A N 1
ATOM 1607 C CA . VAL A 1 220 ? 3.999 -12.982 -8.895 1.00 82.94 220 VAL A CA 1
ATOM 1608 C C . VAL A 1 220 ? 2.567 -12.515 -8.686 1.00 82.94 220 VAL A C 1
ATOM 1610 O O . VAL A 1 220 ? 2.197 -12.024 -7.617 1.00 82.94 220 VAL A O 1
ATOM 1613 N N . VAL A 1 221 ? 1.762 -12.652 -9.731 1.00 86.88 221 VAL A N 1
ATOM 1614 C CA . VAL A 1 221 ? 0.325 -12.406 -9.678 1.00 86.88 221 VAL A CA 1
ATOM 1615 C C . VAL A 1 221 ? -0.375 -13.753 -9.582 1.00 86.88 221 VAL A C 1
ATOM 1617 O O . VAL A 1 221 ? -0.211 -14.585 -10.474 1.00 86.88 221 VAL A O 1
ATOM 1620 N N . VAL A 1 222 ? -1.141 -13.955 -8.513 1.00 87.06 222 VAL A N 1
ATOM 1621 C CA . VAL A 1 222 ? -1.979 -15.136 -8.299 1.00 87.06 222 VAL A CA 1
ATOM 1622 C C . VAL A 1 222 ? -3.412 -14.801 -8.683 1.00 87.06 222 VAL A C 1
ATOM 1624 O O . VAL A 1 222 ? -4.022 -13.895 -8.113 1.00 87.06 222 VAL A O 1
ATOM 1627 N N . ASP A 1 223 ? -3.942 -15.533 -9.652 1.00 89.06 223 ASP A N 1
ATOM 1628 C CA . ASP A 1 223 ? -5.342 -15.468 -10.045 1.00 89.06 223 ASP A CA 1
ATOM 1629 C C . ASP A 1 223 ? -6.233 -16.072 -8.959 1.00 89.06 223 ASP A C 1
ATOM 1631 O O . ASP A 1 223 ? -6.022 -17.207 -8.531 1.00 89.06 223 ASP A O 1
ATOM 1635 N N . LEU A 1 224 ? -7.222 -15.315 -8.480 1.00 85.44 224 LEU A N 1
ATOM 1636 C CA . LEU A 1 224 ? -8.005 -15.747 -7.325 1.00 85.44 224 LEU A CA 1
ATOM 1637 C C . LEU A 1 224 ? -9.033 -16.826 -7.666 1.00 85.44 224 LEU A C 1
ATOM 1639 O O . LEU A 1 224 ? -9.426 -17.565 -6.761 1.00 85.44 224 LEU A O 1
ATOM 1643 N N . GLY A 1 225 ? -9.487 -16.905 -8.919 1.00 82.75 225 GLY A N 1
ATOM 1644 C CA . GLY A 1 225 ? -10.476 -17.888 -9.362 1.00 82.75 225 GLY A CA 1
ATOM 1645 C C . GLY A 1 225 ? -9.860 -19.257 -9.642 1.00 82.75 225 GLY A C 1
ATOM 1646 O O . GLY A 1 225 ? -10.470 -20.283 -9.354 1.00 82.75 225 GLY A O 1
ATOM 1647 N N . THR A 1 226 ? -8.639 -19.275 -10.174 1.00 87.06 226 THR A N 1
ATOM 1648 C CA . THR A 1 226 ? -7.950 -20.492 -10.627 1.00 87.06 226 THR A CA 1
ATOM 1649 C C . THR A 1 226 ? -6.781 -20.907 -9.737 1.00 87.06 226 THR A C 1
ATOM 1651 O O . THR A 1 226 ? -6.374 -22.064 -9.779 1.00 87.06 226 THR A O 1
ATOM 1654 N N . GLY A 1 227 ? -6.221 -19.985 -8.949 1.00 83.81 227 GLY A N 1
ATOM 1655 C CA . GLY A 1 227 ? -4.984 -20.193 -8.190 1.00 83.81 227 GLY A CA 1
ATOM 1656 C C . GLY A 1 227 ? -3.713 -20.145 -9.045 1.00 83.81 227 GLY A C 1
ATOM 1657 O O . GLY A 1 227 ? -2.621 -20.373 -8.527 1.00 83.81 227 GLY A O 1
ATOM 1658 N N . ASN A 1 228 ? -3.822 -19.854 -10.345 1.00 88.25 228 ASN A N 1
ATOM 1659 C CA . ASN A 1 228 ? -2.672 -19.825 -11.241 1.00 88.25 228 ASN A CA 1
ATOM 1660 C C . ASN A 1 228 ? -1.751 -18.642 -10.925 1.00 88.25 228 ASN A C 1
ATOM 1662 O O . ASN A 1 228 ? -2.203 -17.503 -10.802 1.00 88.25 228 ASN A O 1
ATOM 1666 N N . ALA A 1 229 ? -0.447 -18.906 -10.861 1.00 86.94 229 ALA A N 1
ATOM 1667 C CA . ALA A 1 229 ? 0.573 -17.883 -10.678 1.00 86.94 229 ALA A CA 1
ATOM 1668 C C . ALA A 1 229 ? 1.196 -17.481 -12.020 1.00 86.94 229 ALA A C 1
ATOM 1670 O O . ALA A 1 229 ? 1.542 -18.326 -12.846 1.00 86.94 229 ALA A O 1
ATOM 1671 N N . THR A 1 230 ? 1.403 -16.181 -12.213 1.00 87.12 230 THR A N 1
ATOM 1672 C CA . THR A 1 230 ? 2.146 -15.622 -13.350 1.00 87.12 230 THR A CA 1
ATOM 1673 C C . THR A 1 230 ? 3.259 -14.710 -12.856 1.00 87.12 230 THR A C 1
ATOM 1675 O O . THR A 1 230 ? 3.086 -13.954 -11.898 1.00 87.12 230 THR A O 1
ATOM 1678 N N . ARG A 1 231 ? 4.427 -14.789 -13.496 1.00 84.38 231 ARG A N 1
ATOM 1679 C CA . ARG A 1 231 ? 5.585 -13.957 -13.160 1.00 84.38 231 ARG A CA 1
ATOM 1680 C C . ARG A 1 231 ? 5.266 -12.484 -13.435 1.00 84.38 231 ARG A C 1
ATOM 1682 O O . ARG A 1 231 ? 4.837 -12.154 -14.539 1.00 84.38 231 ARG A O 1
ATOM 1689 N N . LEU A 1 232 ? 5.471 -11.614 -12.440 1.00 83.38 232 LEU A N 1
ATOM 1690 C CA . LEU A 1 232 ? 5.294 -10.165 -12.596 1.00 83.38 232 LEU A CA 1
ATOM 1691 C C . LEU A 1 232 ? 6.609 -9.459 -12.922 1.00 83.38 232 LEU A C 1
ATOM 1693 O O . LEU A 1 232 ? 6.611 -8.537 -13.735 1.00 83.38 232 LEU A O 1
ATOM 1697 N N . THR A 1 233 ? 7.702 -9.898 -12.299 1.00 80.50 233 THR A N 1
ATOM 1698 C CA . THR A 1 233 ? 9.040 -9.336 -12.496 1.00 80.50 233 THR A CA 1
ATOM 1699 C C . THR A 1 233 ? 10.058 -10.397 -12.881 1.00 80.50 233 THR A C 1
ATOM 1701 O O . THR A 1 233 ? 9.886 -11.579 -12.576 1.00 80.50 233 THR A O 1
ATOM 1704 N N . ALA A 1 234 ? 11.112 -9.981 -13.585 1.00 74.88 234 ALA A N 1
ATOM 1705 C CA . ALA A 1 234 ? 12.206 -10.857 -14.008 1.00 74.88 234 ALA A CA 1
ATOM 1706 C C . ALA A 1 234 ? 13.485 -10.673 -13.168 1.00 74.88 234 ALA A C 1
ATOM 1708 O O . ALA A 1 234 ? 14.513 -11.258 -13.500 1.00 74.88 234 ALA A O 1
ATOM 1709 N N . ASN A 1 235 ? 13.440 -9.874 -12.094 1.00 70.75 235 ASN A N 1
ATOM 1710 C CA . ASN A 1 235 ? 14.599 -9.629 -11.239 1.00 70.75 235 ASN A CA 1
ATOM 1711 C C . ASN A 1 235 ? 14.968 -10.884 -10.418 1.00 70.75 235 ASN A C 1
ATOM 1713 O O . ASN A 1 235 ? 14.141 -11.345 -9.628 1.00 70.75 235 ASN A O 1
ATOM 1717 N N . PRO A 1 236 ? 16.200 -11.412 -10.539 1.00 63.94 236 PRO A N 1
ATOM 1718 C CA . PRO A 1 236 ? 16.643 -12.580 -9.780 1.00 63.94 236 PRO A CA 1
ATOM 1719 C C . PRO A 1 236 ? 17.016 -12.275 -8.316 1.00 63.94 236 PRO A C 1
ATOM 1721 O O . PRO A 1 236 ? 17.394 -13.173 -7.575 1.00 63.94 236 PRO A O 1
ATOM 1724 N N . ASP A 1 237 ? 16.973 -11.028 -7.850 1.00 66.69 237 ASP A N 1
ATOM 1725 C CA . ASP A 1 237 ? 17.371 -10.736 -6.467 1.00 66.69 237 ASP A CA 1
ATOM 1726 C C . ASP A 1 237 ? 16.176 -10.732 -5.513 1.00 66.69 237 ASP A C 1
ATOM 1728 O O . ASP A 1 237 ? 15.874 -11.722 -4.846 1.00 66.69 237 ASP A O 1
ATOM 1732 N N . TYR A 1 238 ? 15.497 -9.596 -5.434 1.00 71.88 238 TYR A N 1
ATOM 1733 C CA . TYR A 1 238 ? 14.264 -9.405 -4.686 1.00 71.88 238 TYR A CA 1
ATOM 1734 C C . TYR A 1 238 ? 13.623 -8.110 -5.171 1.00 71.88 238 TYR A C 1
ATOM 1736 O O . TYR A 1 238 ? 14.314 -7.098 -5.326 1.00 71.88 238 TYR A O 1
ATOM 1744 N N . ASP A 1 239 ? 12.313 -8.129 -5.387 1.00 72.00 239 ASP A N 1
ATOM 1745 C CA . ASP A 1 239 ? 11.537 -6.919 -5.624 1.00 72.00 239 ASP A CA 1
ATOM 1746 C C . ASP A 1 239 ? 10.571 -6.667 -4.478 1.00 72.00 239 ASP A C 1
ATOM 1748 O O . ASP A 1 239 ? 9.742 -7.513 -4.140 1.00 72.00 239 ASP A O 1
ATOM 1752 N N . GLU A 1 240 ? 10.637 -5.462 -3.914 1.00 68.06 240 GLU A N 1
ATOM 1753 C CA . GLU A 1 240 ? 9.691 -5.034 -2.892 1.00 68.06 240 GLU A CA 1
ATOM 1754 C C . GLU A 1 240 ? 8.777 -3.912 -3.371 1.00 68.06 240 GLU A C 1
ATOM 1756 O O . GLU A 1 240 ? 9.122 -3.130 -4.259 1.00 68.06 240 GLU A O 1
ATOM 1761 N N . ASP A 1 241 ? 7.616 -3.823 -2.717 1.00 67.62 241 ASP A N 1
ATOM 1762 C CA . ASP A 1 241 ? 6.651 -2.734 -2.842 1.00 67.62 241 ASP A CA 1
ATOM 1763 C C . ASP A 1 241 ? 6.196 -2.513 -4.281 1.00 67.62 241 ASP A C 1
ATOM 1765 O O . ASP A 1 241 ? 6.127 -1.383 -4.771 1.00 67.62 241 ASP A O 1
ATOM 1769 N N . ILE A 1 242 ? 5.873 -3.619 -4.957 1.00 75.38 242 ILE A N 1
ATOM 1770 C CA . ILE A 1 242 ? 5.331 -3.550 -6.305 1.00 75.38 242 ILE A CA 1
ATOM 1771 C C . ILE A 1 242 ? 3.903 -3.047 -6.273 1.00 75.38 242 ILE A C 1
ATOM 1773 O O . ILE A 1 242 ? 3.056 -3.512 -5.508 1.00 75.38 242 ILE A O 1
ATOM 1777 N N . CYS A 1 243 ? 3.649 -2.108 -7.166 1.00 74.62 243 CYS A N 1
ATOM 1778 C CA . CYS A 1 243 ? 2.372 -1.466 -7.322 1.00 74.62 243 CYS A CA 1
ATOM 1779 C C . CYS A 1 243 ? 1.999 -1.458 -8.803 1.00 74.62 243 CYS A C 1
ATOM 1781 O O . CYS A 1 243 ? 2.658 -0.794 -9.605 1.00 74.62 243 CYS A O 1
ATOM 1783 N N . ASP A 1 244 ? 0.960 -2.201 -9.170 1.00 77.62 244 ASP A N 1
ATOM 1784 C CA . ASP A 1 244 ? 0.427 -2.252 -10.526 1.00 77.62 244 ASP A CA 1
ATOM 1785 C C . ASP A 1 244 ? -0.411 -1.013 -10.849 1.00 77.62 244 ASP A C 1
ATOM 1787 O O . ASP A 1 244 ? -1.167 -0.515 -10.010 1.00 77.62 244 ASP A O 1
ATOM 1791 N N . SER A 1 245 ? -0.285 -0.520 -12.081 1.00 74.88 245 SER A N 1
ATOM 1792 C CA . SER A 1 245 ? -1.155 0.539 -12.579 1.00 74.88 245 SER A CA 1
ATOM 1793 C C . SER A 1 245 ? -2.591 0.047 -12.763 1.00 74.88 245 SER A C 1
ATOM 1795 O O . SER A 1 245 ? -2.782 -1.122 -13.104 1.00 74.88 245 SER A O 1
ATOM 1797 N N . PRO A 1 246 ? -3.607 0.920 -12.623 1.00 72.44 246 PRO A N 1
ATOM 1798 C CA . PRO A 1 246 ? -5.001 0.535 -12.840 1.00 72.44 246 PRO A CA 1
ATOM 1799 C C . PRO A 1 246 ? -5.282 -0.077 -14.220 1.00 72.44 246 PRO A C 1
ATOM 1801 O O . PRO A 1 246 ? -6.021 -1.050 -14.314 1.00 72.44 246 PRO A O 1
ATOM 1804 N N . ASN A 1 247 ? -4.638 0.414 -15.282 1.00 71.38 247 ASN A N 1
ATOM 1805 C CA . ASN A 1 247 ? -4.706 -0.179 -16.624 1.00 71.38 247 ASN A CA 1
ATOM 1806 C C . ASN A 1 247 ? -3.830 -1.423 -16.832 1.00 71.38 247 ASN A C 1
ATOM 1808 O O . ASN A 1 247 ? -3.779 -1.964 -17.937 1.00 71.38 247 ASN A O 1
ATOM 1812 N N . GLY A 1 248 ? -3.077 -1.843 -15.818 1.00 77.06 248 GLY A N 1
ATOM 1813 C CA . GLY A 1 248 ? -2.208 -3.006 -15.872 1.00 77.06 248 GLY A CA 1
ATOM 1814 C C . GLY A 1 248 ? -1.029 -2.898 -16.843 1.00 77.06 248 GLY A C 1
ATOM 1815 O O . GLY A 1 248 ? -0.384 -3.909 -17.082 1.00 77.06 248 GLY A O 1
ATOM 1816 N N . GLN A 1 249 ? -0.699 -1.737 -17.408 1.00 78.62 249 GLN A N 1
ATOM 1817 C CA . GLN A 1 249 ? 0.422 -1.601 -18.353 1.00 78.62 249 GLN A CA 1
ATOM 1818 C C . GLN A 1 249 ? 1.766 -1.307 -17.677 1.00 78.62 249 GLN A C 1
ATOM 1820 O O . GLN A 1 249 ? 2.824 -1.562 -18.260 1.00 78.62 249 GLN A O 1
ATOM 1825 N N . TRP A 1 250 ? 1.732 -0.804 -16.445 1.00 80.69 250 TRP A N 1
ATOM 1826 C CA . TRP A 1 250 ? 2.896 -0.280 -15.749 1.00 80.69 250 TRP A CA 1
ATOM 1827 C C . TRP A 1 250 ? 3.005 -0.822 -14.327 1.00 80.69 250 TRP A C 1
ATOM 1829 O O . TRP A 1 250 ? 2.030 -1.266 -13.718 1.00 80.69 250 TRP A O 1
ATOM 1839 N N . LEU A 1 251 ? 4.221 -0.755 -13.804 1.00 80.38 251 LEU A N 1
ATOM 1840 C CA . LEU A 1 251 ? 4.601 -1.218 -12.481 1.00 80.38 251 LEU A CA 1
ATOM 1841 C C . LEU A 1 251 ? 5.436 -0.120 -11.834 1.00 80.38 251 LEU A C 1
ATOM 1843 O O . LEU A 1 251 ? 6.346 0.399 -12.477 1.00 80.38 251 LEU A O 1
ATOM 1847 N N . ILE A 1 252 ? 5.177 0.206 -10.573 1.00 79.12 252 ILE A N 1
ATOM 1848 C CA . ILE A 1 252 ? 6.210 0.806 -9.727 1.00 79.12 252 ILE A CA 1
ATOM 1849 C C . ILE A 1 252 ? 6.855 -0.338 -8.971 1.00 79.12 252 ILE A C 1
ATOM 1851 O O . ILE A 1 252 ? 6.138 -1.153 -8.394 1.00 79.12 252 ILE A O 1
ATOM 1855 N N . ARG A 1 253 ? 8.183 -0.394 -8.970 1.00 78.12 253 ARG A N 1
ATOM 1856 C CA . ARG A 1 253 ? 8.950 -1.379 -8.207 1.00 78.12 253 ARG A CA 1
ATOM 1857 C C . ARG A 1 253 ? 10.113 -0.728 -7.489 1.00 78.12 253 ARG A C 1
ATOM 1859 O O . ARG A 1 253 ? 10.558 0.365 -7.852 1.00 78.12 253 ARG A O 1
ATOM 1866 N N . ARG A 1 254 ? 10.640 -1.444 -6.503 1.00 73.62 254 ARG A N 1
ATOM 1867 C CA . ARG A 1 254 ? 11.880 -1.093 -5.827 1.00 73.62 254 ARG A CA 1
ATOM 1868 C C . ARG A 1 254 ? 12.867 -2.265 -5.898 1.00 73.62 254 ARG A C 1
ATOM 1870 O O . ARG A 1 254 ? 12.675 -3.246 -5.176 1.00 73.62 254 ARG A O 1
ATOM 1877 N N . PRO A 1 255 ? 13.906 -2.166 -6.746 1.00 67.75 255 PRO A N 1
ATOM 1878 C CA . PRO A 1 255 ? 14.910 -3.213 -6.891 1.00 67.75 255 PRO A CA 1
ATOM 1879 C C . PRO A 1 255 ? 15.695 -3.458 -5.600 1.00 67.75 255 PRO A C 1
ATOM 1881 O O . PRO A 1 255 ? 16.158 -2.515 -4.959 1.00 67.75 255 PRO A O 1
ATOM 1884 N N . SER A 1 256 ? 15.900 -4.730 -5.264 1.00 59.66 256 SER A N 1
ATOM 1885 C CA . SER A 1 256 ? 16.970 -5.225 -4.389 1.00 59.66 256 SER A CA 1
ATOM 1886 C C . SER A 1 256 ? 17.015 -4.625 -2.973 1.00 59.66 256 SER A C 1
ATOM 1888 O O . SER A 1 256 ? 18.078 -4.560 -2.352 1.00 59.66 256 SER A O 1
ATOM 1890 N N . TYR A 1 257 ? 15.874 -4.210 -2.418 1.00 58.59 257 TYR A N 1
ATOM 1891 C CA . TYR A 1 257 ? 15.783 -3.835 -1.007 1.00 58.59 257 TYR A CA 1
ATOM 1892 C C . TYR A 1 257 ? 15.295 -5.025 -0.192 1.00 58.59 257 TYR A C 1
ATOM 1894 O O . TYR A 1 257 ? 14.116 -5.322 -0.213 1.00 58.59 257 TYR A O 1
ATOM 1902 N N . VAL A 1 258 ? 16.181 -5.686 0.549 1.00 58.19 258 VAL A N 1
ATOM 1903 C CA . VAL A 1 258 ? 15.789 -6.713 1.525 1.00 58.19 258 VAL A CA 1
ATOM 1904 C C . VAL A 1 258 ? 15.629 -6.033 2.891 1.00 58.19 258 VAL A C 1
ATOM 1906 O O . VAL A 1 258 ? 16.636 -5.557 3.444 1.00 58.19 258 VAL A O 1
ATOM 1909 N N . PRO A 1 259 ? 14.405 -5.941 3.452 1.00 52.16 259 PRO A N 1
ATOM 1910 C CA . PRO A 1 259 ? 14.219 -5.439 4.804 1.00 52.16 259 PRO A CA 1
ATOM 1911 C C . PRO A 1 259 ? 14.991 -6.294 5.807 1.00 52.16 259 PRO A C 1
ATOM 1913 O O . PRO A 1 259 ? 15.062 -7.510 5.667 1.00 52.16 259 PRO A O 1
ATOM 1916 N N . GLY A 1 260 ? 15.517 -5.685 6.873 1.00 46.88 260 GLY A N 1
ATOM 1917 C CA . GLY A 1 260 ? 16.297 -6.412 7.888 1.00 46.88 260 GLY A CA 1
ATOM 1918 C C . GLY A 1 260 ? 15.536 -7.530 8.618 1.00 46.88 260 GLY A C 1
ATOM 1919 O O . GLY A 1 260 ? 16.163 -8.328 9.303 1.00 46.88 260 GLY A O 1
ATOM 1920 N N . PHE A 1 261 ? 14.208 -7.588 8.472 1.00 48.69 261 PHE A N 1
ATOM 1921 C CA . PHE A 1 261 ? 13.342 -8.628 9.029 1.00 48.69 261 PHE A CA 1
ATOM 1922 C C . PHE A 1 261 ? 13.057 -9.794 8.067 1.00 48.69 261 PHE A C 1
ATOM 1924 O O . PHE A 1 261 ? 12.501 -10.800 8.500 1.00 48.69 261 PHE A O 1
ATOM 1931 N N . VAL A 1 262 ? 13.421 -9.69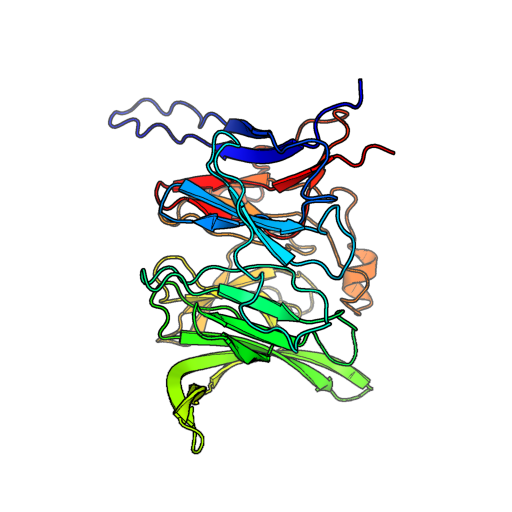6 6.782 1.00 53.50 262 VAL A N 1
ATOM 1932 C CA . VAL A 1 262 ? 13.372 -10.841 5.862 1.00 53.50 262 VAL A CA 1
ATOM 1933 C C . VAL A 1 262 ? 14.608 -11.689 6.145 1.00 53.50 262 VAL A C 1
ATOM 1935 O O . VAL A 1 262 ? 15.712 -11.410 5.680 1.00 53.50 262 VAL A O 1
ATOM 1938 N N . VAL A 1 263 ? 14.429 -12.689 7.006 1.00 48.72 263 VAL A N 1
ATOM 1939 C CA . VAL A 1 263 ? 15.513 -13.548 7.482 1.00 48.72 263 VAL A CA 1
ATOM 1940 C C . VAL A 1 263 ? 15.652 -14.743 6.546 1.00 48.72 263 VAL A C 1
ATOM 1942 O O . VAL A 1 263 ? 14.849 -15.668 6.568 1.00 48.72 263 VAL A O 1
ATOM 1945 N N . GLY A 1 264 ? 16.701 -14.729 5.730 1.00 54.97 264 GLY A N 1
ATOM 1946 C CA . GLY A 1 264 ? 17.112 -15.868 4.918 1.00 54.97 264 GLY A CA 1
ATOM 1947 C C . GLY A 1 264 ? 18.546 -15.662 4.429 1.00 54.97 264 GLY A C 1
ATOM 1948 O O . GLY A 1 264 ? 18.842 -14.583 3.910 1.00 54.97 264 GLY A O 1
ATOM 1949 N N . PRO A 1 265 ? 19.455 -16.647 4.575 1.00 53.75 265 PRO A N 1
ATOM 1950 C CA . PRO A 1 265 ? 20.861 -16.496 4.187 1.00 53.75 265 PRO A CA 1
ATOM 1951 C C . PRO A 1 265 ? 21.038 -16.017 2.742 1.00 53.75 265 PRO A C 1
ATOM 1953 O O . PRO A 1 265 ? 21.953 -15.251 2.455 1.00 53.75 265 PRO A O 1
ATOM 1956 N N . VAL A 1 266 ? 20.134 -16.423 1.845 1.00 53.50 266 VAL A N 1
ATOM 1957 C CA . VAL A 1 266 ? 20.213 -16.107 0.416 1.00 53.50 266 VAL A CA 1
ATOM 1958 C C . VAL A 1 266 ? 19.816 -14.657 0.104 1.00 53.50 266 VAL A C 1
ATOM 1960 O O . VAL A 1 266 ? 20.482 -14.016 -0.704 1.00 53.50 266 VAL A O 1
ATOM 1963 N N . PHE A 1 267 ? 18.827 -14.087 0.802 1.00 56.72 267 PHE A N 1
ATOM 1964 C CA . PHE A 1 267 ? 1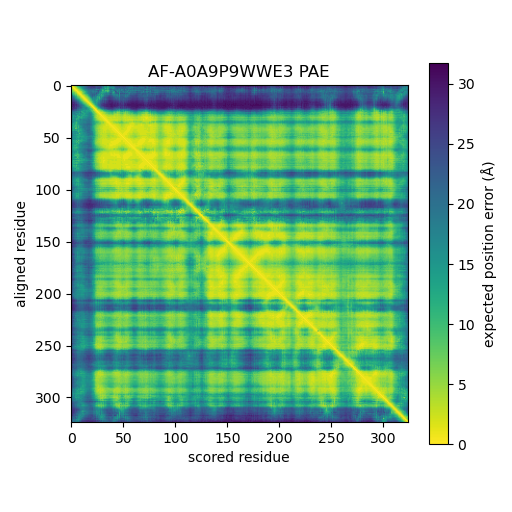8.428 -12.683 0.622 1.00 56.72 267 PHE A CA 1
ATOM 1965 C C . PHE A 1 267 ? 19.502 -11.708 1.118 1.00 56.72 267 PHE A C 1
ATOM 1967 O O . PHE A 1 267 ? 19.785 -10.703 0.468 1.00 56.72 267 PHE A O 1
ATOM 1974 N N . SER A 1 268 ? 20.163 -12.031 2.233 1.00 59.56 268 SER A N 1
ATOM 1975 C CA . SER A 1 268 ? 21.254 -11.212 2.781 1.00 59.56 268 SER A CA 1
ATOM 1976 C C . SER A 1 268 ? 22.450 -11.092 1.829 1.00 59.56 268 SER A C 1
ATOM 1978 O O . SER A 1 268 ? 23.126 -10.065 1.837 1.00 59.56 268 SER A O 1
ATOM 1980 N N . MET A 1 269 ? 22.700 -12.110 0.997 1.00 58.03 269 MET A N 1
ATOM 1981 C CA . MET A 1 269 ? 23.783 -12.111 0.004 1.00 58.03 269 MET A CA 1
ATOM 1982 C C . MET A 1 269 ? 23.446 -11.319 -1.269 1.00 58.03 269 MET A C 1
ATOM 1984 O O . MET A 1 269 ? 24.363 -10.891 -1.964 1.00 58.03 269 MET A O 1
ATOM 1988 N N . LYS A 1 270 ? 22.155 -11.099 -1.558 1.00 56.12 270 LYS A N 1
ATOM 1989 C CA . LYS A 1 270 ? 21.647 -10.405 -2.758 1.00 56.12 270 LYS A CA 1
ATOM 1990 C C . LYS A 1 270 ? 21.095 -8.999 -2.464 1.00 56.12 270 LYS A C 1
ATOM 1992 O O . LYS A 1 270 ? 20.358 -8.417 -3.257 1.00 56.12 270 LYS A O 1
ATOM 1997 N N . LYS A 1 271 ? 21.421 -8.432 -1.299 1.00 57.62 271 LYS A N 1
ATOM 1998 C CA . LYS A 1 271 ? 20.978 -7.086 -0.922 1.00 57.62 271 LYS A CA 1
ATOM 1999 C C . LYS A 1 271 ? 21.634 -6.049 -1.836 1.00 57.62 271 LYS A C 1
ATOM 2001 O O . LYS A 1 271 ? 22.848 -5.860 -1.796 1.00 57.62 271 LYS A O 1
ATOM 2006 N N . GLY A 1 272 ? 20.829 -5.364 -2.640 1.00 59.16 272 GLY A N 1
ATOM 2007 C CA . GLY A 1 272 ? 21.307 -4.316 -3.533 1.00 59.16 272 GLY A CA 1
ATOM 2008 C C . GLY A 1 272 ? 21.559 -2.993 -2.818 1.00 59.16 272 GLY A C 1
ATOM 2009 O O . GLY A 1 272 ? 21.273 -2.808 -1.633 1.00 59.16 272 GLY A O 1
ATOM 2010 N N . THR A 1 273 ? 22.108 -2.047 -3.576 1.00 53.00 273 THR A N 1
ATOM 2011 C CA . THR A 1 273 ? 22.521 -0.725 -3.088 1.00 53.00 273 THR A CA 1
ATOM 2012 C C . THR A 1 273 ? 21.472 0.364 -3.329 1.00 53.00 273 THR A C 1
ATOM 2014 O O . THR A 1 273 ? 21.556 1.433 -2.723 1.00 53.00 273 THR A O 1
ATOM 2017 N N . THR A 1 274 ? 20.461 0.120 -4.174 1.00 60.06 274 THR A N 1
ATOM 2018 C CA . THR A 1 274 ? 19.482 1.138 -4.582 1.00 60.06 274 THR A CA 1
ATOM 2019 C C . THR A 1 274 ? 18.126 0.930 -3.904 1.00 60.06 274 THR A C 1
ATOM 2021 O O . THR A 1 274 ? 17.282 0.195 -4.392 1.00 60.06 274 THR A O 1
ATOM 2024 N N . ASN A 1 275 ? 17.856 1.635 -2.804 1.00 66.12 275 ASN A N 1
ATOM 2025 C CA . ASN A 1 275 ? 16.533 1.647 -2.152 1.00 66.12 275 ASN A CA 1
ATOM 2026 C C . ASN A 1 275 ? 15.558 2.649 -2.815 1.00 66.12 275 ASN A C 1
ATOM 2028 O O . ASN A 1 275 ? 14.792 3.333 -2.135 1.00 66.12 275 ASN A O 1
ATOM 2032 N N . GLN A 1 276 ? 15.647 2.818 -4.135 1.00 73.69 276 GLN A N 1
ATOM 2033 C CA . GLN A 1 276 ? 14.940 3.873 -4.858 1.00 73.69 276 GLN A CA 1
ATOM 2034 C C . GLN A 1 276 ? 13.929 3.287 -5.855 1.00 73.69 276 GLN A C 1
ATOM 2036 O O . GLN A 1 276 ? 14.211 2.248 -6.450 1.00 73.69 276 GLN A O 1
ATOM 2041 N N . PRO A 1 277 ? 12.753 3.912 -6.029 1.00 75.69 277 PRO A N 1
ATOM 2042 C CA . PRO A 1 277 ? 11.663 3.379 -6.825 1.00 75.69 277 PRO A CA 1
ATOM 2043 C C . PRO A 1 277 ? 11.886 3.662 -8.309 1.00 75.69 277 PRO A C 1
ATOM 2045 O O . PRO A 1 277 ? 12.544 4.631 -8.690 1.00 75.69 277 PRO A O 1
ATOM 2048 N N . TRP A 1 278 ? 11.297 2.827 -9.151 1.00 79.06 278 TRP A N 1
ATOM 2049 C CA . TRP A 1 278 ? 11.335 2.942 -10.606 1.00 79.06 278 TRP A CA 1
ATOM 2050 C C . TRP A 1 278 ? 9.953 2.629 -11.164 1.00 79.06 278 TRP A C 1
ATOM 2052 O O . TRP A 1 278 ? 9.212 1.853 -10.558 1.00 79.06 278 TRP A O 1
ATOM 2062 N N . VAL A 1 279 ? 9.592 3.252 -12.287 1.00 81.25 279 VAL A N 1
ATOM 2063 C CA . VAL A 1 279 ? 8.406 2.868 -13.060 1.00 81.25 279 VAL A CA 1
ATOM 2064 C C . VAL A 1 279 ? 8.837 2.145 -14.324 1.00 81.25 279 VAL A C 1
ATOM 2066 O O . VAL A 1 279 ? 9.603 2.679 -15.124 1.00 81.25 279 VAL A O 1
ATOM 2069 N N . ASN A 1 280 ? 8.302 0.950 -14.526 1.00 82.12 280 ASN A N 1
ATOM 2070 C CA . ASN A 1 280 ? 8.614 0.094 -15.660 1.00 82.12 280 ASN A CA 1
ATOM 2071 C C . ASN A 1 280 ? 7.323 -0.234 -16.410 1.00 82.12 280 ASN A C 1
ATOM 2073 O O . ASN A 1 280 ? 6.263 -0.406 -15.800 1.00 82.12 280 ASN A O 1
ATOM 2077 N N . SER A 1 281 ? 7.401 -0.335 -17.739 1.00 84.31 281 SER A N 1
ATOM 2078 C CA . SER A 1 281 ? 6.352 -1.031 -18.485 1.00 84.31 281 SER A CA 1
ATOM 2079 C C . SER A 1 281 ? 6.443 -2.525 -18.162 1.00 84.31 281 SER A C 1
ATOM 2081 O O . SER A 1 281 ? 7.529 -3.029 -17.866 1.00 84.31 281 SER A O 1
ATOM 2083 N N . ARG A 1 282 ? 5.331 -3.265 -18.239 1.00 81.81 282 ARG A N 1
ATOM 2084 C CA . ARG A 1 282 ? 5.378 -4.723 -18.000 1.00 81.81 282 ARG A CA 1
ATOM 2085 C C . ARG A 1 282 ? 6.334 -5.449 -18.942 1.00 81.81 282 ARG A C 1
ATOM 2087 O O . ARG A 1 282 ? 7.030 -6.367 -18.523 1.00 81.81 282 ARG A O 1
ATOM 2094 N N . ALA A 1 283 ? 6.349 -5.043 -20.210 1.00 83.31 283 ALA A N 1
ATOM 2095 C CA . ALA A 1 283 ? 7.195 -5.660 -21.223 1.00 83.31 283 ALA A CA 1
ATOM 2096 C C . ALA A 1 283 ? 8.682 -5.408 -20.945 1.00 83.31 283 ALA A C 1
ATOM 2098 O O . ALA A 1 283 ? 9.490 -6.324 -21.075 1.00 83.31 283 ALA A O 1
ATOM 2099 N N . ASP A 1 284 ? 9.036 -4.188 -20.539 1.00 84.69 284 ASP A N 1
ATOM 2100 C CA . ASP A 1 284 ? 10.420 -3.841 -20.223 1.00 84.69 284 ASP A CA 1
ATOM 2101 C C . ASP A 1 284 ? 10.885 -4.506 -18.926 1.00 84.69 284 ASP A C 1
ATOM 2103 O O . ASP A 1 284 ? 12.008 -4.997 -18.882 1.00 84.69 284 ASP A O 1
ATOM 2107 N N . GLU A 1 285 ? 10.013 -4.621 -17.919 1.00 83.50 285 GLU A N 1
ATOM 2108 C CA . GLU A 1 285 ? 10.328 -5.340 -16.680 1.00 83.50 285 GLU A CA 1
ATOM 2109 C C . GLU 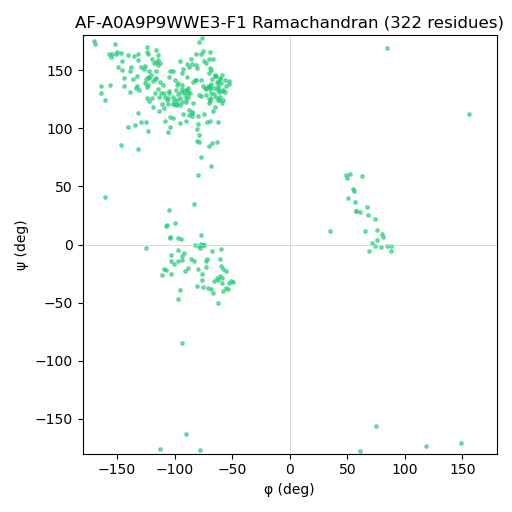A 1 285 ? 10.615 -6.824 -16.931 1.00 83.50 285 GLU A C 1
ATOM 2111 O O . GLU A 1 285 ? 11.647 -7.337 -16.504 1.00 83.50 285 GLU A O 1
ATOM 2116 N N . ILE A 1 286 ? 9.740 -7.519 -17.664 1.00 82.94 286 ILE A N 1
ATOM 2117 C CA . ILE A 1 286 ? 9.968 -8.928 -18.019 1.00 82.94 286 ILE A CA 1
ATOM 2118 C C . ILE A 1 286 ? 11.182 -9.078 -18.945 1.00 82.94 286 ILE A C 1
ATOM 2120 O O . ILE A 1 286 ? 11.892 -10.078 -18.880 1.00 82.94 286 ILE A O 1
ATOM 2124 N N . GLY A 1 287 ? 11.448 -8.075 -19.782 1.00 82.94 287 GLY A N 1
ATOM 2125 C CA . GLY A 1 287 ? 12.636 -8.007 -20.628 1.00 82.94 287 GLY A CA 1
ATOM 2126 C C . GLY A 1 287 ? 13.930 -7.649 -19.889 1.00 82.94 287 GLY A C 1
ATOM 2127 O O . GLY A 1 287 ? 14.965 -7.558 -20.547 1.00 82.94 287 GLY A O 1
ATOM 2128 N N . GLY A 1 288 ? 13.889 -7.420 -18.570 1.00 78.31 288 GLY A N 1
ATOM 2129 C CA . GLY A 1 288 ? 15.058 -7.076 -17.756 1.00 78.31 288 GLY A CA 1
ATOM 2130 C C . GLY A 1 288 ? 15.647 -5.696 -18.058 1.00 78.31 288 GLY A C 1
ATOM 2131 O O . GLY A 1 288 ? 16.843 -5.485 -17.871 1.00 78.31 288 GLY A O 1
ATOM 2132 N N . LYS A 1 289 ? 14.840 -4.764 -18.574 1.00 81.31 289 LYS A N 1
ATOM 2133 C CA . LYS A 1 289 ? 15.273 -3.398 -18.876 1.00 81.31 289 LYS A CA 1
ATOM 2134 C C . LYS A 1 289 ? 14.978 -2.461 -17.711 1.00 81.31 289 LYS A C 1
ATOM 2136 O O . LYS A 1 289 ? 13.950 -2.578 -17.041 1.00 81.31 289 LYS A O 1
ATOM 2141 N N . ASP A 1 290 ? 15.847 -1.472 -17.544 1.00 75.12 290 ASP A N 1
ATOM 2142 C CA . ASP A 1 290 ? 15.649 -0.408 -16.567 1.00 75.12 290 ASP A CA 1
ATOM 2143 C C . ASP A 1 290 ? 14.426 0.453 -16.904 1.00 75.12 290 ASP A C 1
ATOM 2145 O O . ASP A 1 290 ? 14.102 0.709 -18.067 1.00 75.12 290 ASP A O 1
ATOM 2149 N N . GLY A 1 291 ? 13.743 0.900 -15.852 1.00 78.44 291 GLY A N 1
ATOM 2150 C CA . GLY A 1 291 ? 12.580 1.773 -15.954 1.00 78.44 291 GLY A CA 1
ATOM 2151 C C . GLY A 1 291 ? 12.954 3.249 -15.931 1.00 78.44 291 GLY A C 1
ATOM 2152 O O . GLY A 1 291 ? 14.114 3.639 -16.056 1.00 78.44 291 GLY A O 1
ATOM 2153 N N . PHE A 1 292 ? 11.962 4.094 -15.676 1.00 79.44 292 PHE A N 1
ATOM 2154 C CA . PHE A 1 292 ? 12.198 5.501 -15.383 1.00 79.44 292 PHE A CA 1
ATOM 2155 C C . PHE A 1 292 ? 12.412 5.684 -13.877 1.00 79.44 292 PHE A C 1
ATOM 2157 O O . PHE A 1 292 ? 11.559 5.260 -13.086 1.00 79.44 292 PHE A O 1
ATOM 2164 N N . PRO A 1 293 ? 13.515 6.325 -13.453 1.00 79.12 293 PRO A N 1
ATOM 2165 C CA . PRO A 1 293 ? 13.759 6.582 -12.048 1.00 79.12 293 PRO A CA 1
ATOM 2166 C C . PRO A 1 293 ? 12.716 7.558 -11.523 1.00 79.12 293 PRO A C 1
ATOM 2168 O O . PRO A 1 293 ? 12.403 8.583 -12.124 1.00 79.12 293 PRO A O 1
ATOM 2171 N N . LEU A 1 294 ? 12.187 7.228 -10.360 1.00 75.19 294 LEU A N 1
ATOM 2172 C CA . LEU A 1 294 ? 11.117 7.958 -9.699 1.00 75.19 294 LEU A CA 1
ATOM 2173 C C . LEU A 1 294 ? 11.641 8.890 -8.585 1.00 75.19 294 LEU A C 1
ATOM 2175 O O . LEU A 1 294 ? 10.908 9.334 -7.698 1.00 75.19 294 LEU A O 1
ATOM 2179 N N . TRP A 1 295 ? 12.935 9.182 -8.654 1.00 74.06 295 TRP A N 1
ATOM 2180 C CA . TRP A 1 295 ? 13.754 9.916 -7.698 1.00 74.06 295 TRP A CA 1
ATOM 2181 C C . TRP A 1 295 ? 14.731 10.816 -8.463 1.00 74.06 295 TRP A C 1
ATOM 2183 O O . TRP A 1 295 ? 14.956 10.634 -9.659 1.00 74.06 295 TRP A O 1
ATOM 2193 N N . VAL A 1 296 ? 15.314 11.797 -7.772 1.00 74.38 296 VAL A N 1
ATOM 2194 C CA . VAL A 1 296 ? 16.349 12.673 -8.333 1.00 74.38 296 VAL A CA 1
ATOM 2195 C C . VAL A 1 296 ? 17.611 12.502 -7.498 1.00 74.38 296 VAL A C 1
ATOM 2197 O O . VAL A 1 296 ? 17.573 12.617 -6.277 1.00 74.38 296 VAL A O 1
ATOM 2200 N N . ALA A 1 297 ? 18.732 12.191 -8.144 1.00 74.69 297 ALA A N 1
ATOM 2201 C CA . ALA A 1 297 ? 19.996 11.986 -7.448 1.00 74.69 297 ALA A CA 1
ATOM 2202 C C . ALA A 1 297 ? 20.440 13.265 -6.714 1.00 74.69 297 ALA A C 1
ATOM 2204 O O . ALA A 1 297 ? 20.478 14.341 -7.308 1.00 74.69 297 ALA A O 1
ATOM 2205 N N . GLY A 1 298 ? 20.818 13.134 -5.439 1.00 72.88 298 GLY A N 1
ATOM 2206 C CA . GLY A 1 298 ? 21.459 14.210 -4.673 1.00 72.88 298 GLY A CA 1
ATOM 2207 C C . GLY A 1 298 ? 20.535 15.330 -4.189 1.00 72.88 298 GLY A C 1
ATOM 2208 O O . GLY A 1 298 ? 21.030 16.356 -3.736 1.00 72.88 298 GLY A O 1
ATOM 2209 N N . ASP A 1 299 ? 19.214 15.163 -4.254 1.00 72.31 299 ASP A N 1
ATOM 2210 C CA . ASP A 1 299 ? 18.270 16.216 -3.862 1.00 72.31 299 ASP A CA 1
ATOM 2211 C C . ASP A 1 299 ? 17.774 16.126 -2.404 1.00 72.31 299 ASP A C 1
ATOM 2213 O O . ASP A 1 299 ? 16.926 16.916 -1.985 1.00 72.31 299 ASP A O 1
ATOM 2217 N N . GLY A 1 300 ? 18.314 15.176 -1.632 1.00 68.94 300 GLY A N 1
ATOM 2218 C CA . GLY A 1 300 ? 17.998 14.963 -0.216 1.00 68.94 300 GLY A CA 1
ATOM 2219 C C . GLY A 1 300 ? 16.714 14.166 0.046 1.00 68.94 300 GLY A C 1
ATOM 2220 O O . GLY A 1 300 ? 16.299 14.042 1.202 1.00 68.94 300 GLY A O 1
ATOM 2221 N N . TRP A 1 301 ? 16.067 13.618 -0.992 1.00 66.56 301 TRP A N 1
ATOM 2222 C CA . TRP A 1 301 ? 14.846 12.823 -0.846 1.00 66.56 301 TRP A CA 1
ATOM 2223 C C . TRP A 1 301 ? 15.124 11.317 -0.943 1.00 66.56 301 TRP A C 1
ATOM 2225 O O . TRP A 1 301 ? 15.691 10.815 -1.910 1.00 66.56 301 TRP A O 1
ATOM 2235 N N . THR A 1 302 ? 14.663 10.570 0.059 1.00 62.16 302 THR A N 1
ATOM 2236 C CA . THR A 1 302 ? 14.733 9.106 0.126 1.00 62.16 302 THR A CA 1
ATOM 2237 C C . THR A 1 302 ? 13.341 8.510 0.015 1.00 62.16 302 THR A C 1
ATOM 2239 O O . THR A 1 302 ? 12.438 8.913 0.745 1.00 62.16 302 THR A O 1
ATOM 2242 N N . SER A 1 303 ? 13.149 7.525 -0.859 1.00 61.22 303 SER A N 1
ATOM 2243 C CA . SER A 1 303 ? 11.851 6.870 -1.017 1.00 61.22 303 SER A CA 1
ATOM 2244 C C . SER A 1 303 ? 11.347 6.178 0.255 1.00 61.22 303 SER A C 1
ATOM 2246 O O . SER A 1 303 ? 12.134 5.569 0.977 1.00 61.22 303 SER A O 1
ATOM 2248 N N . LEU A 1 304 ? 10.032 6.209 0.512 1.00 60.66 304 LEU A N 1
ATOM 2249 C CA . LEU A 1 304 ? 9.390 5.377 1.542 1.00 60.66 304 LEU A CA 1
ATOM 2250 C C . LEU A 1 304 ? 8.630 4.188 0.915 1.00 60.66 304 LEU A C 1
ATOM 2252 O O . LEU A 1 304 ? 8.117 4.318 -0.198 1.00 60.66 304 LEU A O 1
ATOM 2256 N N . PRO A 1 305 ? 8.538 3.049 1.628 1.00 53.94 305 PRO A N 1
ATOM 2257 C CA . PRO A 1 305 ? 7.941 1.804 1.139 1.00 53.94 305 PRO A CA 1
ATOM 2258 C C . PRO A 1 305 ? 6.405 1.844 1.143 1.00 53.94 305 PRO A C 1
ATOM 2260 O O . PRO A 1 305 ? 5.792 1.299 2.055 1.00 53.94 305 PRO A O 1
ATOM 2263 N N . VAL A 1 306 ? 5.769 2.554 0.198 1.00 60.84 306 VAL A N 1
ATOM 2264 C CA . VAL A 1 306 ? 4.300 2.496 -0.006 1.00 60.84 306 VAL A CA 1
ATOM 2265 C C . VAL A 1 306 ? 3.858 2.990 -1.398 1.00 60.84 306 VAL A C 1
ATOM 2267 O O . VAL A 1 306 ? 2.904 3.750 -1.478 1.00 60.84 306 VAL A O 1
ATOM 2270 N N . ALA A 1 307 ? 4.541 2.671 -2.504 1.00 62.72 307 ALA A N 1
ATOM 2271 C CA . ALA A 1 307 ? 4.160 3.191 -3.835 1.00 62.72 307 ALA A CA 1
ATOM 2272 C C . ALA A 1 307 ? 2.677 2.930 -4.188 1.00 62.72 307 ALA A C 1
ATOM 2274 O O . ALA A 1 307 ? 2.151 1.861 -3.891 1.00 62.72 307 ALA A O 1
ATOM 2275 N N . ASN A 1 308 ? 2.000 3.896 -4.823 1.00 65.12 308 ASN A N 1
ATOM 2276 C CA . ASN A 1 308 ? 0.564 3.855 -5.136 1.00 65.12 308 ASN A CA 1
ATOM 2277 C C . ASN A 1 308 ? 0.271 4.568 -6.465 1.00 65.12 308 ASN A C 1
ATOM 2279 O O . ASN A 1 308 ? 1.092 5.324 -6.980 1.00 65.12 308 ASN A O 1
ATOM 2283 N N . TRP A 1 309 ? -0.920 4.343 -7.016 1.00 62.66 309 TRP A N 1
ATOM 2284 C CA . TRP A 1 309 ? -1.399 4.984 -8.246 1.00 62.66 309 TRP A CA 1
ATOM 2285 C C . TRP A 1 309 ? -2.643 5.813 -7.969 1.00 62.66 309 TRP A C 1
ATOM 2287 O O . TRP A 1 309 ? -3.392 5.530 -7.036 1.00 62.66 309 TRP A O 1
ATOM 2297 N N . THR A 1 310 ? -2.904 6.807 -8.816 1.00 57.34 310 THR A N 1
ATOM 2298 C CA . THR A 1 310 ? -4.262 7.361 -8.926 1.00 57.34 310 THR A CA 1
ATOM 2299 C C . THR A 1 310 ? -5.092 6.534 -9.908 1.00 57.34 310 THR A C 1
ATOM 2301 O O . THR A 1 310 ? -4.537 5.895 -10.799 1.00 57.34 310 THR A O 1
ATOM 2304 N N . MET A 1 311 ? -6.424 6.622 -9.815 1.00 47.22 311 MET A N 1
ATOM 2305 C CA . MET A 1 311 ? -7.390 5.983 -10.734 1.00 47.22 311 MET A CA 1
ATOM 2306 C C . MET A 1 311 ? -7.267 6.419 -12.213 1.00 47.22 311 MET A C 1
ATOM 2308 O O . MET A 1 311 ? -7.992 5.909 -13.055 1.00 47.22 311 MET A O 1
ATOM 2312 N N . MET A 1 312 ? -6.380 7.365 -12.548 1.00 45.91 312 MET A N 1
ATOM 2313 C CA . MET A 1 312 ? -6.155 7.853 -13.919 1.00 45.91 312 MET A CA 1
ATOM 2314 C C . MET A 1 312 ? -4.850 7.327 -14.541 1.00 45.91 312 MET A C 1
ATOM 2316 O O . MET A 1 312 ? -4.228 8.041 -15.327 1.00 45.91 312 MET A O 1
ATOM 2320 N N . ASP A 1 313 ? -4.385 6.137 -14.155 1.00 47.94 313 ASP A N 1
ATOM 2321 C CA . ASP A 1 313 ? -3.150 5.532 -14.686 1.00 47.94 313 ASP A CA 1
ATOM 2322 C C . ASP A 1 313 ? -1.897 6.395 -14.521 1.00 47.94 313 ASP A C 1
ATOM 2324 O O . ASP A 1 313 ? -1.016 6.430 -15.382 1.00 47.94 313 ASP A O 1
ATOM 2328 N N . ARG A 1 314 ? -1.807 7.117 -13.400 1.00 47.84 314 ARG A N 1
ATOM 2329 C CA . ARG A 1 314 ? -0.653 7.970 -13.099 1.00 47.84 314 ARG A CA 1
ATOM 2330 C C . ARG A 1 314 ? 0.251 7.310 -12.053 1.00 47.84 314 ARG A C 1
ATOM 2332 O O . ARG A 1 314 ? -0.169 7.230 -10.896 1.00 47.84 314 ARG A O 1
ATOM 2339 N N . PRO A 1 315 ? 1.462 6.850 -12.437 1.00 39.00 315 PRO A N 1
ATOM 2340 C CA . PRO A 1 315 ? 2.440 6.277 -11.506 1.00 39.00 315 PRO A CA 1
ATOM 2341 C C . PRO A 1 315 ? 2.871 7.292 -10.447 1.00 39.00 315 PRO A C 1
ATOM 2343 O O . PRO A 1 315 ? 3.359 8.366 -10.821 1.00 39.00 315 PRO A O 1
ATOM 2346 N N . LEU A 1 316 ? 2.721 6.967 -9.151 1.00 48.53 316 LEU A N 1
ATOM 2347 C CA . LEU A 1 316 ? 3.174 7.814 -8.045 1.00 48.53 316 LEU A CA 1
ATOM 2348 C C . LEU A 1 316 ? 4.164 7.109 -7.079 1.00 48.53 316 LEU A C 1
ATOM 2350 O O . LEU A 1 316 ? 3.755 6.405 -6.153 1.00 48.53 316 LEU A O 1
ATOM 2354 N N . PRO A 1 317 ? 5.484 7.301 -7.233 1.00 38.06 317 PRO A N 1
ATOM 2355 C CA . PRO A 1 317 ? 6.462 6.956 -6.193 1.00 38.06 317 PRO A CA 1
ATOM 2356 C C . PRO A 1 317 ? 6.456 7.949 -5.028 1.00 38.06 317 PRO A C 1
ATOM 2358 O O . PRO A 1 317 ? 6.116 9.123 -5.199 1.00 38.06 317 PRO A O 1
ATOM 2361 N N . PHE A 1 318 ? 6.946 7.524 -3.863 1.00 46.94 318 PHE A N 1
ATOM 2362 C CA . PHE A 1 318 ? 6.948 8.360 -2.660 1.00 46.94 318 PHE A CA 1
ATOM 2363 C C . PHE A 1 318 ? 8.325 8.540 -2.069 1.00 46.94 318 PHE A C 1
ATOM 2365 O O . PHE A 1 318 ? 9.015 7.556 -1.868 1.00 46.94 318 PHE A O 1
ATOM 2372 N N . GLY A 1 319 ? 8.669 9.770 -1.679 1.00 35.31 319 GLY A N 1
ATOM 2373 C CA . GLY A 1 319 ? 9.897 10.082 -0.954 1.00 35.31 319 GLY A CA 1
ATOM 2374 C C . GLY A 1 319 ? 9.689 10.974 0.264 1.00 35.31 319 GLY A C 1
ATOM 2375 O O . GLY A 1 319 ? 8.844 11.867 0.284 1.00 35.31 319 GLY A O 1
ATOM 2376 N N . ARG A 1 320 ? 10.488 10.725 1.294 1.00 35.69 320 ARG A N 1
ATOM 2377 C CA . ARG A 1 320 ? 10.726 11.569 2.461 1.00 35.69 320 ARG A CA 1
ATOM 2378 C C . ARG A 1 320 ? 11.949 12.444 2.193 1.00 35.69 320 ARG A C 1
ATOM 2380 O O . ARG A 1 320 ? 12.959 11.926 1.738 1.00 35.69 320 ARG A O 1
ATOM 2387 N N . ALA A 1 321 ? 11.911 13.725 2.547 1.00 27.20 321 ALA A N 1
ATOM 2388 C CA . ALA A 1 321 ? 13.142 14.489 2.715 1.00 27.20 321 ALA A CA 1
ATOM 2389 C C . ALA A 1 321 ? 13.735 14.017 4.029 1.00 27.20 321 ALA A C 1
ATOM 2391 O O . ALA A 1 321 ? 13.147 14.222 5.096 1.00 27.20 321 ALA A O 1
ATOM 2392 N N . THR A 1 322 ? 14.868 13.338 3.961 1.00 28.30 322 THR A N 1
ATOM 2393 C CA . THR A 1 322 ? 15.772 13.329 5.100 1.00 28.30 322 THR A CA 1
ATOM 2394 C C . THR A 1 322 ? 16.492 14.661 5.011 1.00 28.30 322 THR A C 1
ATOM 2396 O O . THR A 1 322 ? 17.493 14.796 4.320 1.00 28.30 322 THR A O 1
ATOM 2399 N N . GLN A 1 323 ? 15.896 15.689 5.617 1.00 26.08 323 GLN A N 1
ATOM 2400 C CA . GLN A 1 323 ? 16.729 16.766 6.114 1.00 26.08 323 GLN A CA 1
ATOM 2401 C C . GLN A 1 323 ? 17.469 16.128 7.288 1.00 26.08 323 GLN A C 1
ATOM 2403 O O . GLN A 1 323 ? 16.822 15.759 8.274 1.00 26.08 323 GLN A O 1
ATOM 2408 N N . ASP A 1 324 ? 18.752 15.843 7.085 1.00 28.25 324 ASP A N 1
ATOM 2409 C CA . ASP A 1 324 ? 19.676 15.649 8.202 1.00 28.25 324 ASP A CA 1
ATOM 2410 C C . ASP A 1 324 ? 19.558 16.836 9.173 1.00 28.25 324 ASP A C 1
ATOM 2412 O O . ASP A 1 324 ? 19.408 17.988 8.687 1.00 28.25 324 ASP A O 1
#

InterPro domains:
  IPR011042 Six-bladed beta-propeller, TolB-like [G3DSA:2.120.10.30] (157-260)

Secondary structure (DSSP, 8-state):
-PPPPEEEEEEEE-----SS--PPPEEEEEEEE--SSSSEEEEEEEE-TTS-EEEEEE-TT-SS-EEEEE-TTS---EESSTTT-TT--SPEEEEEE-SSSS--EEEEEEEEETTTEEEEEEEETTEEEEEES-EE-TTSSEEEEEEEEE-TTS-EEEEEEEEEEEEEE-TTS-EEEEEEEEEEEEESEEEEEE-TTSSEEEEEESS-SSSTT---BEEEEEETTT--EEE----SSBEEEEEE-TTSSEEEEEET---TT---HHHHHT--S----EEEEHHHHHTT---EESS-TTSSEEE-S--EEETTTEEE-EEEE---

Nearest PDB structures (foldseek):
  8wt1-assembly2_D  TM=5.731E-01  e=4.524E-06  Geobacillus stearothermophilus ATCC 12980
  8wt1-assembly1_H  TM=5.710E-01  e=4.524E-06  Geobacillus stearothermophilus ATCC 12980
  8wt1-assembly2_E  TM=5.608E-01  e=4.074E-06  Geobacillus stearothermophilus ATCC 12980
  8wt1-assembly2_G  TM=5.680E-01  e=7.639E-06  Geobacillus stearothermophilus ATCC 12980
  8wt1-assembly1_C  TM=5.641E-01  e=1.102E-05  Geobacillus stearothermophilus ATCC 12980

Mean predicted aligned error: 11.29 Å

pLDDT: mean 70.11, std 17.24, range [25.94, 93.06]

Solvent-accessible surface area (backbone atoms only — not comparable to full-atom values): 17701 Å² total; per-residue (Å²): 132,84,74,68,45,60,44,44,35,27,39,27,50,66,74,85,68,91,59,103,60,89,71,77,74,50,77,41,78,43,70,29,47,42,54,65,66,53,58,36,78,75,40,52,60,34,65,39,83,87,56,31,37,34,25,14,23,28,47,64,89,57,75,49,31,35,40,32,35,26,39,61,82,30,48,77,68,42,72,72,46,76,79,35,45,84,84,63,75,54,29,33,32,60,46,42,72,49,68,63,76,77,75,32,27,43,29,31,42,53,72,72,47,94,89,73,49,39,46,16,23,42,44,41,94,87,25,72,35,85,43,67,59,65,36,65,23,40,76,52,46,34,33,30,32,53,47,78,43,74,43,87,91,78,41,78,37,30,35,14,34,36,25,39,38,44,82,48,67,43,99,86,73,44,73,37,78,46,80,38,84,71,42,78,71,40,77,41,14,42,54,70,39,47,39,65,84,43,58,30,36,36,28,35,28,52,65,12,95,88,47,77,89,38,58,21,23,28,32,29,37,31,34,68,89,78,57,51,74,42,81,58,48,57,58,67,43,28,51,35,61,70,28,68,29,64,80,64,56,35,34,36,36,23,52,19,53,67,56,92,79,64,82,47,81,60,50,69,76,45,53,50,89,50,72,46,44,27,41,26,45,51,68,39,31,58,66,70,46,86,52,48,71,56,70,61,90,90,72,49,58,45,52,51,96,55,43,46,51,40,83,77,50,23,55,24,37,36,32,41,64,58,77,126

Sequence (324 aa):
MAAPIRLTVGCVVAMLAVAACAASPSLFRHLVPLPSNDPLRPQYPHFLPDGTVVFSAAPASGGGSEVYRVNKDGSGVTCLSWGVSPSATANLSKPFAFTDGSRRFLVRVGSQSTDQGGGSTVLEVSGLTEQREMRIALGGQHAGFTQVVLGSNNIAQYISIIGGLHRATNATGQPEYLFEDARVIASDAEMKRFTADGERAIVASFNGVFDQGNADGLVVVVDLGTGNATRLTANPDYDEDICDSPNGQWLIRRPSYVPGFVVGPVFSMKKGTTNQPWVNSRADEIGGKDGFPLWVAGDGWTSLPVANWTMMDRPLPFGRATQD

Organism: NCBI:txid1658444

Radius of gyration: 19.68 Å; Cα contacts (8 Å, |Δi|>4): 819; chains: 1; bounding box: 48×58×58 Å